Protein AF-E1RD64-F1 (afdb_monomer_lite)

Foldseek 3Di:
DPCPPPVLLVQLLLVQLVHKDFLVRSCVVSVHDSVVSVVSQVVCLQQLQKDFDPDDDPPTTIIHGHPQSNVVADKDKFQWPQFKFKWWWPDKDDDFDQDCPLQQWDDWDPPDDDIKTWGWQDDPRRQAFTKIWIDDPTMIIIAGDRVGMYIGNAPVVVSVRRQVSRLVSVVSSQVSRVVVVMHIDIPPSVDRGDRPTLIKTKDFDQCVVVVVPPADVQWDWDCPPPGIIIMGSDRVVVRVVVVVVVVVVVCVVVVVCVVVVVVVVVVVVVVVVVVVVVVVD

Structure (mmCIF, N/CA/C/O backbone):
data_AF-E1RD64-F1
#
_entry.id   AF-E1RD64-F1
#
loop_
_atom_site.group_PDB
_atom_site.id
_atom_site.type_symbol
_atom_site.label_atom_id
_atom_site.label_alt_id
_atom_site.label_comp_id
_atom_site.label_asym_id
_atom_site.label_entity_id
_atom_site.label_seq_id
_atom_site.pdbx_PDB_ins_code
_atom_site.Cartn_x
_atom_site.Cartn_y
_atom_site.Cartn_z
_atom_site.occupancy
_atom_site.B_iso_or_equiv
_atom_site.auth_seq_id
_atom_site.auth_comp_id
_atom_site.auth_asym_id
_atom_site.auth_atom_id
_atom_site.pdbx_PDB_model_num
ATOM 1 N N . MET A 1 1 ? -0.304 0.838 -17.882 1.00 30.30 1 MET A N 1
ATOM 2 C CA . MET A 1 1 ? 0.887 1.709 -17.923 1.00 30.30 1 MET A CA 1
ATOM 3 C C . MET A 1 1 ? 1.902 1.034 -17.039 1.00 30.30 1 MET A C 1
ATOM 5 O O . MET A 1 1 ? 1.795 1.144 -15.825 1.00 30.30 1 MET A O 1
ATOM 9 N N . ASP A 1 2 ? 2.799 0.276 -17.662 1.00 34.12 2 ASP A N 1
ATOM 10 C CA . ASP A 1 2 ? 4.042 -0.160 -17.042 1.00 34.12 2 ASP A CA 1
ATOM 11 C C . ASP A 1 2 ? 4.697 1.033 -16.348 1.00 34.12 2 ASP A C 1
ATOM 13 O O . ASP A 1 2 ? 4.658 2.155 -16.876 1.00 34.12 2 ASP A O 1
ATOM 17 N N . LEU A 1 3 ? 5.402 0.807 -15.241 1.00 44.06 3 LEU A N 1
ATOM 18 C CA . LEU A 1 3 ? 6.508 1.697 -14.910 1.00 44.06 3 LEU A CA 1
ATOM 19 C C . LEU A 1 3 ? 7.641 1.420 -15.903 1.00 44.06 3 LEU A C 1
ATOM 21 O O . LEU A 1 3 ? 8.739 1.010 -15.542 1.00 44.06 3 LEU A O 1
ATOM 25 N N . ASN A 1 4 ? 7.386 1.737 -17.176 1.00 54.03 4 ASN A N 1
ATOM 26 C CA . ASN A 1 4 ? 8.426 2.108 -18.110 1.00 54.03 4 ASN A CA 1
ATOM 27 C C . ASN A 1 4 ? 8.965 3.444 -17.600 1.00 54.03 4 ASN A C 1
ATOM 29 O O . ASN A 1 4 ? 8.623 4.529 -18.077 1.00 54.03 4 ASN A O 1
ATOM 33 N N . LEU A 1 5 ? 9.749 3.352 -16.519 1.00 60.38 5 LEU A N 1
ATOM 34 C CA . LEU A 1 5 ? 10.573 4.435 -16.041 1.00 60.38 5 LEU A CA 1
ATOM 35 C C . LEU A 1 5 ? 11.331 4.903 -17.275 1.00 60.38 5 LEU A C 1
ATOM 37 O O . LEU A 1 5 ? 12.085 4.144 -17.882 1.00 60.38 5 LEU A O 1
ATOM 41 N N . THR A 1 6 ? 11.094 6.148 -17.661 1.00 72.69 6 THR A N 1
ATOM 42 C CA . THR A 1 6 ? 11.886 6.807 -18.693 1.00 72.69 6 THR A CA 1
ATOM 43 C C . THR A 1 6 ? 13.364 6.628 -18.357 1.00 72.69 6 THR A C 1
ATOM 45 O O . THR A 1 6 ? 13.731 6.555 -17.179 1.00 72.69 6 THR A O 1
ATOM 48 N N . ASP A 1 7 ? 14.241 6.631 -19.353 1.00 70.31 7 ASP A N 1
ATOM 49 C CA . ASP A 1 7 ? 15.681 6.486 -19.100 1.00 70.31 7 ASP A CA 1
ATOM 50 C C . ASP A 1 7 ? 16.198 7.529 -18.104 1.00 70.31 7 ASP A C 1
ATOM 52 O O . ASP A 1 7 ? 17.076 7.260 -17.287 1.00 70.31 7 ASP A O 1
ATOM 56 N N . THR A 1 8 ? 15.579 8.712 -18.089 1.00 76.94 8 THR A N 1
ATOM 57 C CA . THR A 1 8 ? 15.849 9.749 -17.087 1.00 76.94 8 THR A CA 1
ATOM 58 C C . THR A 1 8 ? 15.479 9.291 -15.675 1.00 76.94 8 THR A C 1
ATOM 60 O O . THR A 1 8 ? 16.279 9.445 -14.755 1.00 76.94 8 THR A O 1
ATOM 63 N N . GLN A 1 9 ? 14.300 8.696 -15.481 1.00 79.50 9 GLN A N 1
ATOM 64 C CA . GLN A 1 9 ? 13.892 8.128 -14.195 1.00 79.50 9 GLN A CA 1
ATOM 65 C C . GLN A 1 9 ? 14.803 6.975 -13.757 1.00 79.50 9 GLN A C 1
ATOM 67 O O . GLN A 1 9 ? 15.248 6.983 -12.610 1.00 79.50 9 GLN A O 1
ATOM 72 N N . LYS A 1 10 ? 15.138 6.042 -14.662 1.00 75.56 10 LYS A N 1
ATOM 73 C CA . LYS A 1 10 ? 16.057 4.922 -14.384 1.00 75.56 10 LYS A CA 1
ATOM 74 C C . LYS A 1 10 ? 17.439 5.424 -13.962 1.00 75.56 10 LYS A C 1
ATOM 76 O O . LYS A 1 10 ? 17.975 4.992 -12.945 1.00 75.56 10 LYS A O 1
ATOM 81 N N . ARG A 1 11 ? 17.991 6.406 -14.683 1.00 78.81 11 ARG A N 1
ATOM 82 C CA . ARG A 1 11 ? 19.289 7.023 -14.359 1.00 78.81 11 ARG A CA 1
ATOM 83 C C . ARG A 1 11 ? 19.267 7.749 -13.014 1.00 78.81 11 ARG A C 1
ATOM 85 O O . ARG A 1 11 ? 20.214 7.616 -12.245 1.00 78.81 11 ARG A O 1
ATOM 92 N N . ILE A 1 12 ? 18.196 8.485 -12.703 1.00 84.94 12 ILE A N 1
ATOM 93 C CA . ILE A 1 12 ? 18.042 9.164 -11.405 1.00 84.94 12 ILE A CA 1
ATOM 94 C C . ILE A 1 12 ? 17.947 8.145 -10.261 1.00 84.94 12 ILE A C 1
ATOM 96 O O . ILE A 1 12 ? 18.637 8.303 -9.255 1.00 84.94 12 ILE A O 1
ATOM 100 N N . ALA A 1 13 ? 17.139 7.094 -10.423 1.00 81.56 13 ALA A N 1
ATOM 101 C CA . ALA A 1 13 ? 17.000 6.020 -9.442 1.00 81.56 13 ALA A CA 1
ATOM 102 C C . ALA A 1 13 ? 18.331 5.283 -9.207 1.00 81.56 13 ALA A C 1
ATOM 104 O O . ALA A 1 13 ? 18.747 5.125 -8.062 1.00 81.56 13 ALA A O 1
ATOM 105 N N . SER A 1 14 ? 19.047 4.926 -10.278 1.00 78.81 14 SER A N 1
ATOM 106 C CA . SER A 1 14 ? 20.352 4.251 -10.209 1.00 78.81 14 SER A CA 1
ATOM 107 C C . SER A 1 14 ? 21.422 5.094 -9.506 1.00 78.81 14 SER A C 1
ATOM 109 O O . SER A 1 14 ? 22.199 4.575 -8.706 1.00 78.81 14 SER A O 1
ATOM 111 N N . LEU A 1 15 ? 21.446 6.410 -9.745 1.00 83.88 15 LEU A N 1
ATOM 112 C CA . LEU A 1 15 ? 22.353 7.318 -9.037 1.00 83.88 15 LEU A CA 1
ATOM 113 C C . LEU A 1 15 ? 22.049 7.367 -7.535 1.00 83.88 15 LEU A C 1
ATOM 115 O O . LEU A 1 15 ? 22.959 7.248 -6.718 1.00 83.88 15 LEU A O 1
ATOM 119 N N . ALA A 1 16 ? 20.775 7.505 -7.171 1.00 80.88 16 ALA A N 1
ATOM 120 C CA . ALA A 1 16 ? 20.355 7.590 -5.774 1.00 80.88 16 ALA A CA 1
ATOM 121 C C . ALA A 1 16 ? 20.455 6.253 -5.014 1.00 80.88 16 ALA A C 1
ATOM 123 O O . ALA A 1 16 ? 20.521 6.246 -3.782 1.00 80.88 16 ALA A O 1
ATOM 124 N N . ALA A 1 17 ? 20.475 5.124 -5.727 1.00 78.62 17 ALA A N 1
ATOM 125 C CA . ALA A 1 17 ? 20.769 3.810 -5.159 1.00 78.62 17 ALA A CA 1
ATOM 126 C C . ALA A 1 17 ? 22.224 3.700 -4.667 1.00 78.62 17 ALA A C 1
ATOM 128 O O . ALA A 1 17 ? 22.510 2.945 -3.744 1.00 78.62 17 ALA A O 1
ATOM 129 N N . ARG A 1 18 ? 23.150 4.461 -5.262 1.00 81.50 18 ARG A N 1
ATOM 130 C CA . ARG A 1 18 ? 24.584 4.382 -4.946 1.00 81.50 18 ARG A CA 1
ATOM 131 C C . ARG A 1 18 ? 25.010 5.378 -3.878 1.00 81.50 18 ARG A C 1
ATOM 133 O O . ARG A 1 18 ? 25.868 5.064 -3.062 1.00 81.50 18 ARG A O 1
ATOM 140 N N . GLU A 1 19 ? 24.426 6.573 -3.875 1.00 85.81 19 GLU A N 1
ATOM 141 C CA . GLU A 1 19 ? 24.780 7.615 -2.913 1.00 85.81 19 GLU A CA 1
ATOM 142 C C . GLU A 1 19 ? 23.634 8.610 -2.680 1.00 85.81 19 GLU A C 1
ATOM 144 O O . GLU A 1 19 ? 22.723 8.763 -3.496 1.00 85.81 19 GLU A O 1
ATOM 149 N N . ASP A 1 20 ? 23.707 9.326 -1.562 1.00 90.31 20 ASP A N 1
ATOM 150 C CA . ASP A 1 20 ? 22.763 10.389 -1.235 1.00 90.31 20 ASP A CA 1
ATOM 151 C C . ASP A 1 20 ? 23.111 11.649 -2.041 1.00 90.31 20 ASP A C 1
ATOM 153 O O . ASP A 1 20 ? 24.240 12.140 -1.974 1.00 90.31 20 ASP A O 1
ATOM 157 N N . LEU A 1 21 ? 22.144 12.210 -2.773 1.00 90.50 21 LEU A N 1
ATOM 158 C CA . LEU A 1 21 ? 22.366 13.324 -3.703 1.00 90.50 21 LEU A CA 1
ATOM 159 C C . LEU A 1 21 ? 21.315 14.430 -3.564 1.00 90.50 21 LEU A C 1
ATOM 161 O O . LEU A 1 21 ? 20.142 14.187 -3.287 1.00 90.50 21 LEU A O 1
ATOM 165 N N . THR A 1 22 ? 21.718 15.670 -3.834 1.00 92.06 22 THR A N 1
ATOM 166 C CA . THR A 1 22 ? 20.798 16.806 -4.015 1.00 92.06 22 THR A CA 1
ATOM 167 C C . THR A 1 22 ? 20.233 16.849 -5.439 1.00 92.06 22 THR A C 1
ATOM 169 O O . THR A 1 22 ? 20.845 16.344 -6.383 1.00 92.06 22 THR A O 1
ATOM 172 N N . GLN A 1 23 ? 19.106 17.546 -5.645 1.00 90.75 23 GLN A N 1
ATOM 173 C CA . GLN A 1 23 ? 18.527 17.714 -6.992 1.00 90.75 23 GLN A CA 1
ATOM 174 C C . GLN A 1 23 ? 19.513 18.341 -7.990 1.00 90.75 23 GLN A C 1
ATOM 176 O O . GLN A 1 23 ? 19.513 17.986 -9.165 1.00 90.75 23 GLN A O 1
ATOM 181 N N . ALA A 1 24 ? 20.352 19.277 -7.532 1.00 88.81 24 ALA A N 1
ATOM 182 C CA . ALA A 1 24 ? 21.331 19.953 -8.380 1.00 88.81 24 ALA A CA 1
ATOM 183 C C . ALA A 1 24 ? 2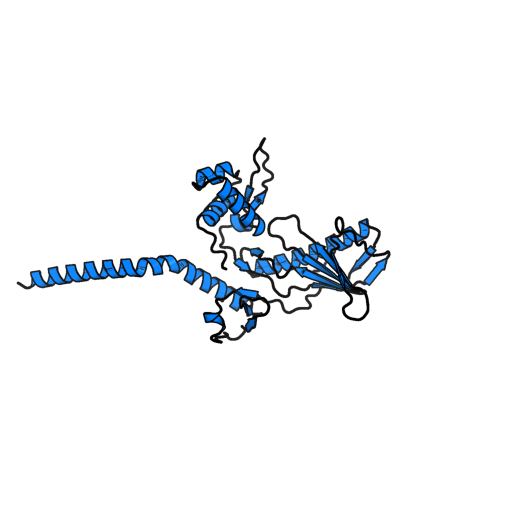2.447 19.001 -8.840 1.00 88.81 24 ALA A C 1
ATOM 185 O O . ALA A 1 24 ? 22.848 19.033 -10.003 1.00 88.81 24 ALA A O 1
ATOM 186 N N . GLN A 1 25 ? 22.919 18.124 -7.950 1.00 91.19 25 GLN A N 1
ATOM 187 C CA . GLN A 1 25 ? 23.912 17.104 -8.294 1.00 91.19 25 GLN A CA 1
ATOM 188 C C . GLN A 1 25 ? 23.331 16.063 -9.254 1.00 91.19 25 GLN A C 1
ATOM 190 O O . GLN A 1 25 ? 23.984 15.714 -10.236 1.00 91.19 25 GLN A O 1
ATOM 195 N N . ILE A 1 26 ? 22.090 15.627 -9.018 1.00 90.25 26 ILE A N 1
ATOM 196 C CA . ILE A 1 26 ? 21.372 14.715 -9.916 1.00 90.25 26 ILE A CA 1
ATOM 197 C C . ILE A 1 26 ? 21.218 15.349 -11.307 1.00 90.25 26 ILE A C 1
ATOM 199 O O . ILE A 1 26 ? 21.582 14.730 -12.301 1.00 90.25 26 ILE A O 1
ATOM 203 N N . ALA A 1 27 ? 20.759 16.603 -11.383 1.00 90.50 27 ALA A N 1
ATOM 204 C CA . ALA A 1 27 ? 20.599 17.341 -12.640 1.00 90.50 27 ALA A CA 1
ATOM 205 C C . ALA A 1 27 ? 21.902 17.393 -13.448 1.00 90.50 27 ALA A C 1
ATOM 207 O O . ALA A 1 27 ? 21.911 17.061 -14.635 1.00 90.50 27 ALA A O 1
ATOM 208 N N . ARG A 1 28 ? 23.016 17.725 -12.780 1.00 91.06 28 ARG A N 1
ATOM 209 C CA . ARG A 1 28 ? 24.345 17.798 -13.399 1.00 91.06 28 ARG A CA 1
ATOM 210 C C . ARG A 1 28 ? 24.805 16.449 -13.955 1.00 91.06 28 ARG A C 1
ATOM 212 O O . ARG A 1 28 ? 25.323 16.408 -15.061 1.00 91.06 28 ARG A O 1
ATOM 219 N N . ARG A 1 29 ? 24.623 15.358 -13.206 1.00 90.25 29 ARG A N 1
ATOM 220 C CA . ARG A 1 29 ? 25.105 14.023 -13.609 1.00 90.25 29 ARG A CA 1
ATOM 221 C C . ARG A 1 29 ? 24.222 13.352 -14.659 1.00 90.25 29 ARG A C 1
ATOM 223 O O . ARG A 1 29 ? 24.717 12.612 -15.501 1.00 90.25 29 ARG A O 1
ATOM 230 N N . VAL A 1 30 ? 22.915 13.600 -14.614 1.00 87.50 30 VAL A N 1
ATOM 231 C CA . VAL A 1 30 ? 21.971 13.046 -15.594 1.00 87.50 30 VAL A CA 1
ATOM 232 C C . VAL A 1 30 ? 21.958 13.877 -16.882 1.00 87.50 30 VAL A C 1
ATOM 234 O O . VAL A 1 30 ? 21.634 13.347 -17.942 1.00 87.50 30 VAL A O 1
ATOM 237 N N . GLY A 1 31 ? 22.364 15.148 -16.822 1.00 89.12 31 GLY A N 1
ATOM 238 C CA . GLY A 1 31 ? 22.343 16.055 -17.970 1.00 89.12 31 GLY A CA 1
ATOM 239 C C . GLY A 1 31 ? 20.938 16.578 -18.270 1.00 89.12 31 GLY A C 1
ATOM 240 O O . GLY A 1 31 ? 20.572 16.744 -19.426 1.00 89.12 31 GLY A O 1
ATOM 241 N N . CYS A 1 32 ? 20.122 16.804 -17.236 1.00 90.19 32 CYS A N 1
ATOM 242 C CA . CYS A 1 32 ? 18.762 17.329 -17.382 1.00 90.19 32 CYS A CA 1
ATOM 243 C C . CYS A 1 32 ? 18.517 18.523 -16.452 1.00 90.19 32 CYS A C 1
ATOM 245 O O . CYS A 1 32 ? 19.244 18.744 -15.484 1.00 90.19 32 CYS A O 1
ATOM 247 N N . ASN A 1 33 ? 17.489 19.326 -16.744 1.00 90.62 33 ASN A N 1
ATOM 248 C CA . ASN A 1 33 ? 17.193 20.517 -15.947 1.00 90.62 33 ASN A CA 1
ATOM 249 C C . ASN A 1 33 ? 16.603 20.174 -14.561 1.00 90.62 33 ASN A C 1
ATOM 251 O O . ASN A 1 33 ? 15.965 19.136 -14.356 1.00 90.62 33 ASN A O 1
ATOM 255 N N . LYS A 1 34 ? 16.778 21.089 -13.597 1.00 87.25 34 LYS A N 1
ATOM 256 C CA . LYS A 1 34 ? 16.338 20.903 -12.201 1.00 87.25 34 LYS A CA 1
ATOM 257 C C . LYS A 1 34 ? 14.825 20.678 -12.078 1.00 87.25 34 LYS A C 1
ATOM 259 O O . LYS A 1 34 ? 14.397 19.909 -11.223 1.00 87.25 34 LYS A O 1
ATOM 264 N N . SER A 1 35 ? 14.015 21.280 -12.949 1.00 88.50 35 SER A N 1
ATOM 265 C CA . SER A 1 35 ? 12.556 21.095 -12.971 1.00 88.50 35 SER A CA 1
ATOM 266 C C . SER A 1 35 ? 12.153 19.667 -13.355 1.00 88.50 35 SER A C 1
ATOM 268 O O . SER A 1 35 ? 11.227 19.095 -12.781 1.00 88.50 35 SER A O 1
ATOM 270 N N . THR A 1 36 ? 12.870 19.056 -14.300 1.00 86.75 36 THR A N 1
ATOM 271 C CA . THR A 1 36 ? 12.676 17.658 -14.713 1.00 86.75 36 THR A CA 1
ATOM 272 C C . THR A 1 36 ? 13.107 16.709 -13.609 1.00 86.75 36 THR A C 1
ATOM 274 O O . THR A 1 36 ? 12.359 15.789 -13.280 1.00 86.75 36 THR A O 1
ATOM 277 N N . VAL A 1 37 ? 14.243 16.985 -12.963 1.00 88.81 37 VAL A N 1
ATOM 278 C CA . VAL A 1 37 ? 14.684 16.238 -11.780 1.00 88.81 37 VAL A CA 1
ATOM 279 C C . VAL A 1 37 ? 13.670 16.345 -10.647 1.00 88.81 37 VAL A C 1
ATOM 281 O O . VAL A 1 37 ? 13.312 15.326 -10.077 1.00 88.81 37 VAL A O 1
ATOM 284 N N . SER A 1 38 ? 13.152 17.537 -10.347 1.00 89.50 38 SER A N 1
ATOM 285 C CA . SER A 1 38 ? 12.182 17.738 -9.264 1.00 89.50 38 SER A CA 1
ATOM 286 C C . SER A 1 38 ? 10.891 16.942 -9.491 1.00 89.50 38 SER A C 1
ATOM 288 O O . SER A 1 38 ? 10.477 16.177 -8.621 1.00 89.50 38 SER A O 1
ATOM 290 N N . ARG A 1 39 ? 10.305 17.024 -10.698 1.00 87.31 39 ARG A N 1
ATOM 291 C CA . ARG A 1 39 ? 9.125 16.217 -11.070 1.00 87.31 39 ARG A CA 1
ATOM 292 C C . ARG A 1 39 ? 9.413 14.718 -11.018 1.00 87.31 39 ARG A C 1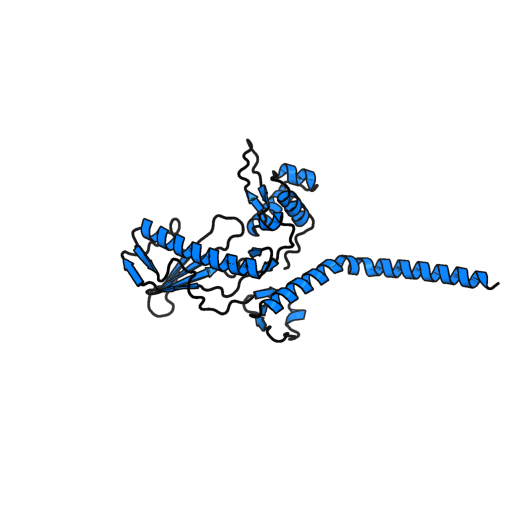
ATOM 294 O O . ARG A 1 39 ? 8.572 13.945 -10.569 1.00 87.31 39 ARG A O 1
ATOM 301 N N . THR A 1 40 ? 10.594 14.311 -11.477 1.00 86.50 40 THR A N 1
ATOM 302 C CA . THR A 1 40 ? 11.012 12.906 -11.465 1.00 86.50 40 THR A CA 1
ATOM 303 C C . THR A 1 40 ? 11.179 12.397 -10.040 1.00 86.50 40 THR A C 1
ATOM 305 O O . THR A 1 40 ? 10.634 11.354 -9.711 1.00 86.50 40 THR A O 1
ATOM 308 N N . ILE A 1 41 ? 11.847 13.157 -9.173 1.00 87.25 41 ILE A N 1
ATOM 309 C CA . ILE A 1 41 ? 12.012 12.826 -7.759 1.00 87.25 41 ILE A CA 1
ATOM 310 C C . ILE A 1 41 ? 10.653 12.723 -7.072 1.00 87.25 41 ILE A C 1
ATOM 312 O O . ILE A 1 41 ? 10.430 11.745 -6.377 1.00 87.25 41 ILE A O 1
ATOM 316 N N . ALA A 1 42 ? 9.724 13.656 -7.300 1.00 83.75 42 ALA A N 1
ATOM 317 C CA . ALA A 1 42 ? 8.382 13.572 -6.722 1.00 83.75 42 ALA A CA 1
ATOM 318 C C . ALA A 1 42 ? 7.659 12.272 -7.123 1.00 83.75 42 ALA A C 1
ATOM 320 O O . ALA A 1 42 ? 7.064 11.609 -6.276 1.00 83.75 42 ALA A O 1
ATOM 321 N N . LYS A 1 43 ? 7.767 11.862 -8.396 1.00 79.62 43 LYS A N 1
ATOM 322 C CA . LYS A 1 43 ? 7.233 10.574 -8.867 1.00 79.62 43 LYS A CA 1
ATOM 323 C C . LYS A 1 43 ? 7.942 9.382 -8.218 1.00 79.62 43 LYS A C 1
ATOM 325 O O . LYS A 1 43 ? 7.278 8.472 -7.749 1.00 79.62 43 LYS A O 1
ATOM 330 N N . LEU A 1 44 ? 9.273 9.390 -8.162 1.00 80.25 44 LEU A N 1
ATOM 331 C CA . LEU A 1 44 ? 10.050 8.303 -7.561 1.00 80.25 44 LEU A CA 1
ATOM 332 C C . LEU A 1 44 ? 9.812 8.192 -6.042 1.00 80.25 44 LEU A C 1
ATOM 334 O O . LEU A 1 44 ? 9.774 7.087 -5.522 1.00 80.25 44 LEU A O 1
ATOM 338 N N . ILE A 1 45 ? 9.591 9.304 -5.335 1.00 81.94 45 ILE A N 1
ATOM 339 C CA . ILE A 1 45 ? 9.165 9.313 -3.923 1.00 81.94 45 ILE A CA 1
ATOM 340 C C . ILE A 1 45 ? 7.779 8.688 -3.782 1.00 81.94 45 ILE A C 1
ATOM 342 O O . ILE A 1 45 ? 7.582 7.843 -2.914 1.00 81.94 45 ILE A O 1
ATOM 346 N N . LYS A 1 46 ? 6.835 9.060 -4.657 1.00 73.88 46 LYS A N 1
ATOM 347 C CA . LYS A 1 46 ? 5.489 8.471 -4.671 1.00 73.88 46 LYS A CA 1
ATOM 348 C C . LYS A 1 46 ? 5.538 6.948 -4.829 1.00 73.88 46 LYS A C 1
ATOM 350 O O . LYS A 1 46 ? 4.776 6.254 -4.178 1.00 73.88 46 LYS A O 1
ATOM 355 N N . PHE A 1 47 ? 6.450 6.443 -5.656 1.00 67.19 47 PHE A N 1
ATOM 356 C CA . PHE A 1 47 ? 6.643 5.005 -5.858 1.00 67.19 47 PHE A CA 1
ATOM 357 C C . PHE A 1 47 ? 7.476 4.319 -4.767 1.00 67.19 47 PHE A C 1
ATOM 359 O O . PHE A 1 47 ? 7.724 3.123 -4.871 1.00 67.19 47 PHE A O 1
ATOM 366 N N . GLY A 1 48 ? 7.949 5.042 -3.747 1.00 70.56 48 GLY A N 1
ATOM 367 C CA . GLY A 1 48 ? 8.797 4.459 -2.704 1.00 70.56 48 GLY A CA 1
ATOM 368 C C . GLY A 1 48 ? 10.234 4.202 -3.107 1.00 70.56 48 GLY A C 1
ATOM 369 O O . GLY A 1 48 ? 10.958 3.529 -2.389 1.00 70.56 48 GLY A O 1
ATOM 370 N N . LEU A 1 49 ? 10.656 4.721 -4.253 1.00 76.06 49 LEU A N 1
ATOM 371 C CA . LEU A 1 49 ? 11.992 4.528 -4.800 1.00 76.06 49 LEU A CA 1
ATOM 372 C C . LEU A 1 49 ? 12.982 5.508 -4.171 1.00 76.06 49 LEU A C 1
ATOM 374 O O . LEU A 1 49 ? 14.125 5.177 -3.874 1.00 76.06 49 LEU A O 1
ATOM 378 N N . LEU A 1 50 ? 12.549 6.737 -3.916 1.00 83.19 50 LEU A N 1
ATOM 379 C CA . LEU A 1 50 ? 13.376 7.736 -3.252 1.00 83.19 50 LEU A CA 1
ATOM 380 C C . LEU A 1 50 ? 12.758 8.154 -1.931 1.00 83.19 50 LEU A C 1
ATOM 382 O O . LEU A 1 50 ? 11.545 8.194 -1.768 1.00 83.19 50 LEU A O 1
ATOM 386 N N . GLN A 1 51 ? 13.617 8.557 -1.010 1.00 85.38 51 GLN A N 1
ATOM 387 C CA . GLN A 1 51 ? 13.223 9.140 0.262 1.00 85.38 51 GLN A CA 1
ATOM 388 C C . GLN A 1 51 ? 14.154 10.307 0.604 1.00 85.38 51 GLN A C 1
ATOM 390 O O . GLN A 1 51 ? 15.305 10.339 0.150 1.00 85.38 51 GLN A O 1
ATOM 395 N N . PRO A 1 52 ? 13.683 11.298 1.379 1.00 86.12 52 PRO A N 1
ATOM 396 C CA . PRO A 1 52 ? 14.556 12.322 1.932 1.00 86.12 52 PRO A CA 1
ATOM 397 C C . PRO A 1 52 ? 15.712 11.674 2.703 1.00 86.12 52 PRO A C 1
ATOM 399 O O . PRO A 1 52 ? 15.520 10.745 3.488 1.00 86.12 52 PRO A O 1
ATOM 402 N N . SER A 1 53 ? 16.928 12.146 2.459 1.00 83.81 53 SER A N 1
ATOM 403 C CA . SER A 1 53 ? 18.088 11.729 3.239 1.00 83.81 53 SER A CA 1
ATOM 404 C C . SER A 1 53 ? 18.144 12.524 4.550 1.00 83.81 53 SER A C 1
ATOM 406 O O . SER A 1 53 ? 17.836 13.719 4.537 1.00 83.81 53 SER A O 1
ATOM 408 N N . PRO A 1 54 ? 18.575 11.907 5.668 1.00 79.88 54 PRO A N 1
ATOM 409 C CA . PRO A 1 54 ? 18.867 12.628 6.906 1.00 79.88 54 PRO A CA 1
ATOM 410 C C . PRO A 1 54 ? 20.096 13.542 6.780 1.00 79.88 54 PRO A C 1
ATOM 412 O O . PRO A 1 54 ? 20.354 14.348 7.670 1.00 79.88 54 PRO A O 1
ATOM 415 N N . LYS A 1 55 ? 20.866 13.441 5.686 1.00 82.31 55 LYS A N 1
ATOM 416 C CA . LYS A 1 55 ? 21.986 14.335 5.407 1.00 82.31 55 LYS A CA 1
ATOM 417 C C . LYS A 1 55 ? 21.466 15.759 5.227 1.00 82.31 55 LYS A C 1
ATOM 419 O O . LYS A 1 55 ? 20.729 16.061 4.288 1.00 82.31 55 LYS A O 1
ATOM 424 N N . THR A 1 56 ? 21.871 16.643 6.128 1.00 66.81 56 THR A N 1
ATOM 425 C CA . THR A 1 56 ? 21.513 18.057 6.086 1.00 66.81 56 THR A CA 1
ATOM 426 C C . THR A 1 56 ? 22.592 18.858 5.360 1.00 66.81 56 THR A C 1
ATOM 428 O O . THR A 1 56 ? 23.787 18.573 5.428 1.00 66.81 56 THR A O 1
ATOM 431 N N . GLY A 1 57 ? 22.161 19.862 4.603 1.00 65.62 57 GLY A N 1
ATOM 432 C CA . GLY A 1 57 ? 23.022 20.881 4.016 1.00 65.62 57 GLY A CA 1
ATOM 433 C C . GLY A 1 57 ? 22.284 22.212 4.039 1.00 65.62 57 GLY A C 1
ATOM 434 O O . GLY A 1 57 ? 21.060 22.220 3.936 1.00 65.62 57 GLY A O 1
ATOM 435 N N . TYR A 1 58 ? 23.024 23.316 4.165 1.00 60.44 58 TYR A N 1
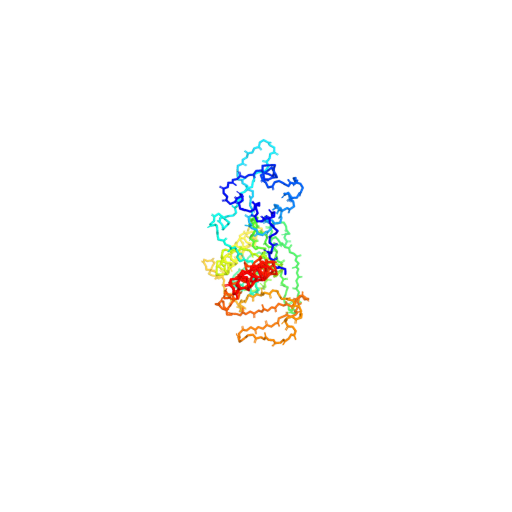ATOM 436 C CA . TYR A 1 58 ? 22.508 24.654 4.491 1.00 60.44 58 TYR A CA 1
ATOM 437 C C . TYR A 1 58 ? 21.254 25.105 3.712 1.00 60.44 58 TYR A C 1
ATOM 439 O O . TYR A 1 58 ? 20.443 25.837 4.266 1.00 60.44 58 TYR A O 1
ATOM 447 N N . THR A 1 59 ? 21.060 24.678 2.457 1.00 67.38 59 THR A N 1
ATOM 448 C CA . THR A 1 59 ? 19.896 25.082 1.633 1.00 67.38 59 THR A CA 1
ATOM 449 C C . THR A 1 59 ? 19.347 23.992 0.706 1.00 67.38 59 THR A C 1
ATOM 451 O O . THR A 1 59 ? 18.406 24.232 -0.052 1.00 67.38 59 THR A O 1
ATOM 454 N N . CYS A 1 60 ? 19.927 22.789 0.711 1.00 78.00 60 CYS A N 1
ATOM 455 C CA . CYS A 1 60 ? 19.621 21.761 -0.284 1.00 78.00 60 CYS A CA 1
ATOM 456 C C . CYS A 1 60 ? 19.095 20.486 0.371 1.00 78.00 60 CYS A C 1
ATOM 458 O O . CYS A 1 60 ? 19.780 19.870 1.183 1.00 78.00 60 CYS A O 1
ATOM 460 N N . ARG A 1 61 ? 17.899 20.053 -0.047 1.00 84.94 61 ARG A N 1
ATOM 461 C CA . ARG A 1 61 ? 17.333 18.758 0.343 1.00 84.94 61 ARG A CA 1
ATOM 462 C C . ARG A 1 61 ? 18.088 17.631 -0.363 1.00 84.94 61 ARG A C 1
ATOM 464 O O . ARG A 1 61 ? 18.205 17.640 -1.594 1.00 84.94 61 ARG A O 1
ATOM 471 N N . TRP A 1 62 ? 18.590 16.688 0.425 1.00 90.56 62 TRP A N 1
ATOM 472 C CA . TRP A 1 62 ? 19.240 15.472 -0.051 1.00 90.56 62 TRP A CA 1
ATOM 473 C C . TRP A 1 62 ? 18.216 14.345 -0.178 1.00 90.56 62 TRP A C 1
ATOM 475 O O . TRP A 1 62 ? 17.239 14.288 0.571 1.00 90.56 62 TRP A O 1
ATOM 485 N N . TYR A 1 63 ? 18.446 13.447 -1.128 1.00 88.69 63 TYR A N 1
ATOM 486 C CA . TYR A 1 63 ? 17.605 12.288 -1.401 1.00 88.69 63 TYR A CA 1
ATOM 487 C C . TYR A 1 63 ? 18.470 11.038 -1.431 1.00 88.69 63 TYR A C 1
ATOM 489 O O . TYR A 1 63 ? 19.599 11.077 -1.918 1.00 88.69 63 TYR A O 1
ATOM 497 N N . LYS A 1 64 ? 17.919 9.939 -0.930 1.00 87.06 64 LYS A N 1
ATOM 498 C CA . LYS A 1 64 ? 18.539 8.618 -0.933 1.00 87.06 64 LYS A CA 1
ATOM 499 C C . LYS A 1 64 ? 17.600 7.605 -1.582 1.00 87.06 64 LYS A C 1
ATOM 501 O O . LYS A 1 64 ? 16.380 7.739 -1.469 1.00 87.06 64 LYS A O 1
ATOM 506 N N . GLY A 1 65 ? 18.161 6.603 -2.252 1.00 81.19 65 GLY A N 1
ATOM 507 C CA . GLY A 1 65 ? 17.406 5.445 -2.726 1.00 81.19 65 GLY A CA 1
ATOM 508 C C . GLY A 1 65 ? 16.798 4.658 -1.566 1.00 81.19 65 GLY A C 1
ATOM 509 O O . GLY A 1 65 ? 17.379 4.599 -0.476 1.00 81.19 65 GLY A O 1
ATOM 510 N N . SER A 1 66 ? 15.629 4.067 -1.795 1.00 75.56 66 SER A N 1
ATOM 511 C CA . SER A 1 66 ? 15.042 3.071 -0.902 1.00 75.56 66 SER A CA 1
ATOM 512 C C . SER A 1 66 ? 15.969 1.866 -0.740 1.00 75.56 66 SER A C 1
ATOM 514 O O . SER A 1 66 ? 16.790 1.618 -1.629 1.00 75.56 66 SER A O 1
ATOM 516 N N . PRO A 1 67 ? 15.879 1.124 0.380 1.00 68.50 67 PRO A N 1
ATOM 517 C CA . PRO A 1 67 ? 16.668 -0.091 0.569 1.00 68.50 67 PRO A CA 1
ATOM 518 C C . PRO A 1 67 ? 16.552 -1.027 -0.637 1.00 68.50 67 PRO A C 1
ATOM 520 O O . PRO A 1 67 ? 17.567 -1.492 -1.146 1.00 68.50 67 PRO A O 1
ATOM 523 N N . ASP A 1 68 ? 15.337 -1.164 -1.167 1.00 64.50 68 ASP A N 1
ATOM 524 C CA . ASP A 1 68 ? 15.013 -1.986 -2.331 1.00 64.50 68 ASP A CA 1
ATOM 525 C C . ASP A 1 68 ? 15.799 -1.576 -3.581 1.00 64.50 68 ASP A C 1
ATOM 527 O O . ASP A 1 68 ? 16.406 -2.426 -4.230 1.00 64.50 68 ASP A O 1
ATOM 531 N N . LEU A 1 69 ? 15.906 -0.274 -3.875 1.00 65.12 69 LEU A N 1
ATOM 532 C CA . LEU A 1 69 ? 16.717 0.212 -4.997 1.00 65.12 69 LEU A CA 1
ATOM 533 C C . LEU A 1 69 ? 18.220 -0.008 -4.807 1.00 65.12 69 LEU A C 1
ATOM 535 O O . LEU A 1 69 ? 18.940 -0.210 -5.785 1.00 65.12 69 LEU A O 1
ATOM 539 N N . ARG A 1 70 ? 18.712 0.036 -3.564 1.00 60.94 70 ARG A N 1
ATOM 540 C CA . ARG A 1 70 ? 20.138 -0.181 -3.263 1.00 60.94 70 ARG A CA 1
ATOM 541 C C . ARG A 1 70 ? 20.573 -1.625 -3.498 1.00 60.94 70 ARG A C 1
ATOM 543 O O . ARG A 1 70 ? 21.758 -1.862 -3.706 1.00 60.94 70 ARG A O 1
ATOM 550 N N . THR A 1 71 ? 19.632 -2.572 -3.505 1.00 58.72 71 THR A N 1
ATOM 551 C CA . THR A 1 71 ? 19.924 -3.983 -3.806 1.00 58.72 71 THR A CA 1
ATOM 552 C C . THR A 1 71 ? 20.241 -4.239 -5.281 1.00 58.72 71 THR A C 1
ATOM 554 O O . THR A 1 71 ? 20.736 -5.314 -5.611 1.00 58.72 71 THR A O 1
ATOM 557 N N . GLY A 1 72 ? 19.975 -3.272 -6.171 1.00 56.12 72 GLY A N 1
ATOM 558 C CA . GLY A 1 72 ? 20.223 -3.402 -7.609 1.00 56.12 72 GLY A CA 1
ATOM 559 C C . GLY A 1 72 ? 19.279 -4.368 -8.333 1.00 56.12 72 GLY A C 1
ATOM 560 O O . GLY A 1 72 ? 19.542 -4.697 -9.486 1.00 56.12 72 GLY A O 1
ATOM 561 N N . ARG A 1 73 ? 18.207 -4.828 -7.675 1.00 57.38 73 ARG A N 1
ATOM 562 C CA . ARG A 1 73 ? 17.177 -5.683 -8.279 1.00 57.38 73 ARG A CA 1
ATOM 563 C C . ARG A 1 73 ? 16.126 -4.844 -9.003 1.00 57.38 73 ARG A C 1
ATOM 565 O O . ARG A 1 73 ? 15.749 -3.773 -8.526 1.00 57.38 73 ARG A O 1
ATOM 572 N N . ASP A 1 74 ? 15.627 -5.361 -10.122 1.00 63.34 74 ASP A N 1
ATOM 573 C CA . ASP A 1 74 ? 14.475 -4.785 -10.812 1.00 63.34 74 ASP A CA 1
ATOM 574 C C . ASP A 1 74 ? 13.222 -4.927 -9.945 1.00 63.34 74 ASP A C 1
ATOM 576 O O . ASP A 1 74 ? 12.887 -6.017 -9.477 1.00 63.34 74 ASP A O 1
ATOM 580 N N . LEU A 1 75 ? 12.524 -3.816 -9.731 1.00 67.25 75 LEU A N 1
ATOM 581 C CA . LEU A 1 75 ? 11.371 -3.761 -8.839 1.00 67.25 75 LEU A CA 1
ATOM 582 C C . LEU A 1 75 ? 10.097 -4.165 -9.573 1.00 67.25 75 LEU A C 1
ATOM 584 O O . LEU A 1 75 ? 9.834 -3.687 -10.675 1.00 67.25 75 LEU A O 1
ATOM 588 N N . VAL A 1 76 ? 9.290 -5.001 -8.924 1.00 68.44 76 VAL A N 1
ATOM 589 C CA . VAL A 1 76 ? 7.902 -5.231 -9.316 1.00 68.44 76 VAL A CA 1
ATOM 590 C C . VAL A 1 76 ? 7.084 -4.024 -8.895 1.00 68.44 76 VAL A C 1
ATOM 592 O O . VAL A 1 76 ? 7.247 -3.510 -7.788 1.00 68.44 76 VAL A O 1
ATOM 595 N N . VAL A 1 77 ? 6.178 -3.598 -9.766 1.00 70.38 77 VAL A N 1
ATOM 596 C CA . VAL A 1 77 ? 5.160 -2.600 -9.451 1.00 70.38 77 VAL A CA 1
ATOM 597 C C . VAL A 1 77 ? 3.820 -3.277 -9.612 1.00 70.38 77 VAL A C 1
ATOM 599 O O . VAL A 1 77 ? 3.512 -3.791 -10.682 1.00 70.38 77 VAL A O 1
ATOM 602 N N . SER A 1 78 ? 3.021 -3.261 -8.557 1.00 73.56 78 SER A N 1
ATOM 603 C CA . SER A 1 78 ? 1.703 -3.869 -8.593 1.00 73.56 78 SER A CA 1
ATOM 604 C C . SER A 1 78 ? 0.719 -3.097 -7.728 1.00 73.56 78 SER A C 1
ATOM 606 O O . SER A 1 78 ? 1.089 -2.296 -6.861 1.00 73.56 78 SER A O 1
ATOM 608 N N . ARG A 1 79 ? -0.559 -3.317 -8.020 1.00 76.88 79 ARG A N 1
ATOM 609 C CA . ARG A 1 79 ? -1.678 -2.850 -7.219 1.00 76.88 79 ARG A CA 1
ATOM 610 C C . ARG A 1 79 ? -2.153 -4.027 -6.382 1.00 76.88 79 ARG A C 1
ATOM 612 O O . ARG A 1 79 ? -2.731 -4.958 -6.939 1.00 76.88 79 ARG A O 1
ATOM 619 N N . PRO A 1 80 ? -1.898 -4.025 -5.069 1.00 73.44 80 PRO A N 1
ATOM 620 C CA . PRO A 1 80 ? -2.436 -5.062 -4.207 1.00 73.44 80 PRO A CA 1
ATOM 621 C C . PRO A 1 80 ? -3.965 -4.952 -4.189 1.00 73.44 80 PRO A C 1
ATOM 623 O O . PRO A 1 80 ? -4.517 -3.975 -3.678 1.00 73.44 80 PRO A O 1
ATOM 626 N N . HIS A 1 81 ? -4.651 -5.943 -4.758 1.00 71.56 81 HIS A N 1
ATOM 627 C CA . HIS A 1 81 ? -6.109 -6.022 -4.748 1.00 71.56 81 HIS A CA 1
ATOM 628 C C . HIS A 1 81 ? -6.580 -6.954 -3.630 1.00 71.56 81 HIS A C 1
ATOM 630 O O . HIS A 1 81 ? -5.960 -7.977 -3.338 1.00 71.56 81 HIS A O 1
ATOM 636 N N . ASN A 1 82 ? -7.698 -6.589 -2.998 1.00 75.88 82 ASN A N 1
ATOM 637 C CA . ASN A 1 82 ? -8.381 -7.416 -2.001 1.00 75.88 82 ASN A CA 1
ATOM 638 C C . ASN A 1 82 ? -7.496 -7.901 -0.839 1.00 75.88 82 ASN A C 1
ATOM 640 O O . ASN A 1 82 ? -7.584 -9.050 -0.420 1.00 75.88 82 ASN A O 1
ATOM 644 N N . TYR A 1 83 ? -6.678 -7.012 -0.276 1.00 83.50 83 TYR A N 1
ATOM 645 C CA . TYR A 1 83 ? -6.013 -7.247 1.007 1.00 83.50 83 TYR A CA 1
ATOM 646 C C . TYR A 1 83 ? -6.870 -6.681 2.131 1.00 83.50 83 TYR A C 1
ATOM 648 O O . TYR A 1 83 ? -6.711 -5.525 2.499 1.00 83.50 83 TYR A O 1
ATOM 656 N N . GLN A 1 84 ? -7.807 -7.467 2.657 1.00 90.88 84 GLN A N 1
ATOM 657 C CA . GLN A 1 84 ? -8.627 -7.039 3.794 1.00 90.88 84 GLN A CA 1
ATOM 658 C C . GLN A 1 84 ? -8.294 -7.850 5.040 1.00 90.88 84 GLN A C 1
ATOM 660 O O . GLN A 1 84 ? -8.557 -9.055 5.092 1.00 90.88 84 GLN A O 1
ATOM 665 N N . LEU A 1 85 ? -7.754 -7.165 6.046 1.00 92.88 85 LEU A N 1
ATOM 666 C CA . LEU A 1 85 ? -7.533 -7.706 7.380 1.00 92.88 85 LEU A CA 1
ATOM 667 C C . LEU A 1 85 ? -8.704 -7.347 8.286 1.00 92.88 85 LEU A C 1
ATOM 669 O O . LEU A 1 85 ? -9.097 -6.184 8.382 1.00 92.88 85 LEU A O 1
ATOM 673 N N . LYS A 1 86 ? -9.242 -8.349 8.971 1.00 94.25 86 LYS A N 1
ATOM 674 C CA . LYS A 1 86 ? -10.308 -8.218 9.954 1.00 94.25 86 LYS A CA 1
ATOM 675 C C . LYS A 1 86 ? -9.757 -8.407 11.359 1.00 94.25 86 LYS A C 1
ATOM 677 O O . LYS A 1 86 ? -9.031 -9.358 11.640 1.00 94.25 86 LYS A O 1
ATOM 682 N N . TYR A 1 87 ? -10.196 -7.534 12.252 1.00 95.88 87 TYR A N 1
ATOM 683 C CA . TYR A 1 87 ? -9.944 -7.600 13.683 1.00 95.88 87 TYR A CA 1
ATOM 684 C C . TYR A 1 87 ? -11.284 -7.612 14.409 1.00 95.88 87 TYR A C 1
ATOM 686 O O . TYR A 1 87 ? -12.195 -6.852 14.068 1.00 95.88 87 TYR A O 1
ATOM 694 N N . GLN A 1 88 ? -11.417 -8.482 15.402 1.00 95.62 88 GLN A N 1
ATOM 695 C CA . GLN A 1 88 ? -12.586 -8.513 16.271 1.00 95.62 88 GLN A CA 1
ATOM 696 C C . GLN A 1 88 ? -12.385 -7.499 17.392 1.00 95.62 88 GLN A C 1
ATOM 698 O O . GLN A 1 88 ? -11.375 -7.551 18.090 1.00 95.62 88 GLN A O 1
ATOM 703 N N . ILE A 1 89 ? -13.359 -6.614 17.590 1.00 94.94 89 ILE A N 1
ATOM 704 C CA . ILE A 1 89 ? -13.411 -5.750 18.768 1.00 94.94 89 ILE A CA 1
ATOM 705 C C . ILE A 1 89 ? -13.976 -6.593 19.912 1.00 94.94 89 ILE A C 1
ATOM 707 O O . ILE A 1 89 ? -15.070 -7.154 19.796 1.00 94.94 89 ILE A O 1
ATOM 711 N N . LEU A 1 90 ? -13.207 -6.716 20.989 1.00 95.00 90 LEU A N 1
ATOM 712 C CA . LEU A 1 90 ? -13.615 -7.394 22.220 1.00 95.00 90 LEU A CA 1
ATOM 713 C C . LEU A 1 90 ? -14.351 -6.426 23.142 1.00 95.00 90 LEU A C 1
ATOM 715 O O . LEU A 1 90 ? -15.368 -6.775 23.736 1.00 95.00 90 LEU A O 1
ATOM 719 N N . HIS A 1 91 ? -13.843 -5.198 23.229 1.00 94.38 91 HIS A N 1
ATOM 720 C CA . HIS A 1 91 ? -14.387 -4.169 24.095 1.00 94.38 91 HIS A CA 1
ATOM 721 C C . HIS A 1 91 ? -14.104 -2.771 23.538 1.00 94.38 91 HIS A C 1
ATOM 723 O O . HIS A 1 91 ? -13.109 -2.541 22.845 1.00 94.38 91 HIS A O 1
ATOM 729 N N . THR A 1 92 ? -14.992 -1.825 23.834 1.00 95.19 92 THR A N 1
ATOM 730 C CA . THR A 1 92 ? -14.804 -0.401 23.546 1.00 95.19 92 THR A CA 1
ATOM 731 C C . THR A 1 92 ? -15.331 0.402 24.722 1.00 95.19 92 THR A C 1
ATOM 733 O O . THR A 1 92 ? -16.463 0.187 25.153 1.00 95.19 92 THR A O 1
ATOM 736 N N . ASP A 1 93 ? -14.498 1.301 25.229 1.00 95.62 93 ASP A N 1
ATOM 737 C CA . ASP A 1 93 ? -14.810 2.219 26.319 1.00 95.62 93 ASP A CA 1
ATOM 738 C C . ASP A 1 93 ? -14.549 3.655 25.844 1.00 95.62 93 ASP A C 1
ATOM 740 O O . ASP A 1 93 ? -13.453 3.967 25.372 1.00 95.62 93 ASP A O 1
ATOM 744 N N . GLY A 1 94 ? -15.569 4.510 25.922 1.00 93.25 94 GLY A N 1
ATOM 745 C CA . GLY A 1 94 ? -15.581 5.854 25.338 1.00 93.25 94 GLY A CA 1
ATOM 746 C C . GLY A 1 94 ? -16.046 5.914 23.875 1.00 93.25 94 GLY A C 1
ATOM 747 O O . GLY A 1 94 ? -16.108 4.907 23.166 1.00 93.25 94 GLY A O 1
ATOM 748 N N . ASP A 1 95 ? -16.374 7.124 23.418 1.00 94.88 95 ASP A N 1
ATOM 749 C CA . ASP A 1 95 ? -16.817 7.385 22.045 1.00 94.88 95 ASP A CA 1
ATOM 750 C C . ASP A 1 95 ? -15.632 7.461 21.078 1.00 94.88 95 ASP A C 1
ATOM 752 O O . ASP A 1 95 ? -14.615 8.085 21.380 1.00 94.88 95 ASP A O 1
ATOM 756 N N . LEU A 1 96 ? -15.781 6.884 19.881 1.00 94.69 96 LEU A N 1
ATOM 757 C CA . LEU A 1 96 ? -14.776 7.001 18.822 1.00 94.69 96 LEU A CA 1
ATOM 758 C C . LEU A 1 96 ? -14.499 8.472 18.502 1.00 94.69 96 LEU A C 1
ATOM 760 O O . LEU A 1 96 ? -15.407 9.228 18.148 1.00 94.69 96 LEU A O 1
ATOM 764 N N . SER A 1 97 ? -13.225 8.853 18.522 1.00 95.75 97 SER A N 1
ATOM 765 C CA . SER A 1 97 ? -12.808 10.146 18.001 1.00 95.75 97 SER A CA 1
ATOM 766 C C . SER A 1 97 ? -13.005 10.181 16.493 1.00 95.75 97 SER A C 1
ATOM 768 O O . SER A 1 97 ? -12.607 9.261 15.770 1.00 95.75 97 SER A O 1
ATOM 770 N N . LEU A 1 98 ? -13.619 11.266 16.026 1.00 96.00 98 LEU A N 1
ATOM 771 C CA . LEU A 1 98 ? -13.859 11.558 14.615 1.00 96.00 98 LEU A CA 1
ATOM 772 C C . LEU A 1 98 ? -13.009 12.748 14.142 1.00 96.00 98 LEU A C 1
ATOM 774 O O . LEU A 1 98 ? -13.398 13.456 13.218 1.00 96.00 98 LEU A O 1
ATOM 778 N N . ASP A 1 99 ? -11.864 12.996 14.785 1.00 92.75 99 ASP A N 1
ATOM 779 C CA . ASP A 1 99 ? -10.935 14.050 14.375 1.00 92.75 99 ASP A CA 1
ATOM 780 C C . ASP A 1 99 ? -10.195 13.666 13.072 1.00 92.75 99 ASP A C 1
ATOM 782 O O . ASP A 1 99 ? -9.439 12.686 13.047 1.00 92.75 99 ASP A O 1
ATOM 786 N N . PRO A 1 100 ? -10.358 14.427 11.973 1.00 90.31 100 PRO A N 1
ATOM 787 C CA . PRO A 1 100 ? -9.638 14.169 10.730 1.00 90.31 100 PRO A CA 1
ATOM 788 C C . PRO A 1 100 ? -8.117 14.260 10.875 1.00 90.31 100 PRO A C 1
ATOM 790 O O . PRO A 1 100 ? -7.404 13.614 10.112 1.00 90.31 100 PRO A O 1
ATOM 793 N N . VAL A 1 101 ? -7.613 15.053 11.828 1.00 87.62 101 VAL A N 1
ATOM 794 C CA . VAL A 1 101 ? -6.174 15.317 11.969 1.00 87.62 101 VAL A CA 1
ATOM 795 C C . VAL A 1 101 ? -5.486 14.226 12.781 1.00 87.62 101 VAL A C 1
ATOM 797 O O . VAL A 1 101 ? -4.499 13.658 12.324 1.00 87.62 101 VAL A O 1
ATOM 800 N N . SER A 1 102 ? -6.002 13.915 13.972 1.00 88.19 102 SER A N 1
ATOM 801 C CA . SER A 1 102 ? -5.330 13.001 14.907 1.00 88.19 102 SER A CA 1
ATOM 802 C C . SER A 1 102 ? -5.583 11.524 14.614 1.00 88.19 102 SER A C 1
ATOM 804 O O . SER A 1 102 ? -4.740 10.687 14.934 1.00 88.19 102 SER A O 1
ATOM 806 N N . VAL A 1 103 ? -6.747 11.186 14.048 1.00 91.19 103 VAL A N 1
ATOM 807 C CA . VAL A 1 103 ? -7.160 9.787 13.819 1.00 91.19 103 VAL A CA 1
ATOM 808 C C . VAL A 1 103 ? -7.551 9.492 12.370 1.00 91.19 103 VAL A C 1
ATOM 810 O O . VAL A 1 103 ? -7.971 8.377 12.061 1.00 91.19 103 VAL A O 1
ATOM 813 N N . GLY A 1 104 ? -7.407 10.471 11.471 1.00 91.31 104 GLY A N 1
ATOM 814 C CA . GLY A 1 104 ? -7.642 10.293 10.038 1.00 91.31 104 GLY A CA 1
ATOM 815 C C . GLY A 1 104 ? -9.112 10.092 9.672 1.00 91.31 104 GLY A C 1
ATOM 816 O O . GLY A 1 104 ? -9.409 9.412 8.691 1.00 91.31 104 GLY A O 1
ATOM 817 N N . TYR A 1 105 ? -10.054 10.616 10.461 1.00 94.56 105 TYR A N 1
ATOM 818 C CA . TYR A 1 105 ? -11.479 10.466 10.163 1.00 94.56 105 TYR A CA 1
ATOM 819 C C . TYR A 1 105 ? -11.847 11.025 8.783 1.00 94.56 105 TYR A C 1
ATOM 821 O O . TYR A 1 105 ? -11.502 12.156 8.441 1.00 94.56 105 TYR A O 1
ATOM 829 N N . TYR A 1 106 ? -12.586 10.233 8.001 1.00 92.50 106 TYR A N 1
ATOM 830 C CA . TYR A 1 106 ? -12.999 10.605 6.651 1.00 92.50 106 TYR A CA 1
ATOM 831 C C . TYR A 1 106 ? -14.509 10.795 6.529 1.00 92.50 106 TYR A C 1
ATOM 833 O O . TYR A 1 106 ? -14.967 11.875 6.158 1.00 92.50 106 TYR A O 1
ATOM 841 N N . LYS A 1 107 ? -15.301 9.749 6.797 1.00 93.31 107 LYS A N 1
ATOM 842 C CA . LYS A 1 107 ? -16.764 9.834 6.684 1.00 93.31 107 LYS A CA 1
ATOM 843 C C . LYS A 1 107 ? -17.491 8.727 7.443 1.00 93.31 107 LYS A C 1
ATOM 845 O O . LYS A 1 107 ? -16.930 7.644 7.623 1.00 93.31 107 LYS A O 1
ATOM 850 N N . PRO A 1 108 ? -18.772 8.933 7.784 1.00 94.12 108 PRO A N 1
ATOM 851 C CA . PRO A 1 108 ? -19.655 7.856 8.181 1.00 94.12 108 PRO A CA 1
ATOM 852 C C . PRO A 1 108 ? -20.330 7.237 6.946 1.00 94.12 108 PRO A C 1
ATOM 854 O O . PRO A 1 108 ? -20.512 7.884 5.911 1.00 94.12 108 PRO A O 1
ATOM 857 N N . TRP A 1 109 ? -20.770 5.989 7.059 1.00 88.25 109 TRP A N 1
ATOM 858 C CA . TRP A 1 109 ? -21.691 5.369 6.101 1.00 88.25 109 TRP A CA 1
ATOM 859 C C . TRP A 1 109 ? -22.628 4.383 6.819 1.00 88.25 109 TRP A C 1
ATOM 861 O O . TRP A 1 109 ? -22.266 3.778 7.828 1.00 88.25 109 TRP A O 1
ATOM 871 N N . LYS A 1 110 ? -23.865 4.240 6.333 1.00 86.94 110 LYS A N 1
ATOM 872 C CA . LYS A 1 110 ? -24.871 3.334 6.918 1.00 86.94 110 LYS A CA 1
ATOM 873 C C . LYS A 1 110 ? -25.352 2.319 5.879 1.00 86.94 110 LYS A C 1
ATOM 875 O O . LYS A 1 110 ? -26.419 2.505 5.290 1.00 86.94 110 LYS A O 1
ATOM 880 N N . PRO A 1 111 ? -24.589 1.248 5.609 1.00 70.12 111 PRO A N 1
ATOM 881 C CA . PRO A 1 111 ? -25.022 0.190 4.708 1.00 70.12 111 PRO A CA 1
ATOM 882 C C . PRO A 1 111 ? -25.999 -0.743 5.445 1.00 70.12 111 PRO A C 1
ATOM 884 O O . PRO A 1 111 ? -25.636 -1.855 5.797 1.00 70.12 111 PRO A O 1
ATOM 887 N N . ARG A 1 112 ? -27.228 -0.260 5.691 1.00 73.31 112 ARG A N 1
ATOM 888 C CA . ARG A 1 112 ? -28.331 -0.946 6.404 1.00 73.31 112 ARG A CA 1
ATOM 889 C C . ARG A 1 112 ? -27.968 -1.397 7.835 1.00 73.31 112 ARG A C 1
ATOM 891 O O . ARG A 1 112 ? -27.274 -2.386 8.031 1.00 73.31 112 ARG A O 1
ATOM 898 N N . GLY A 1 113 ? -28.498 -0.692 8.835 1.00 78.19 113 GLY A N 1
ATOM 899 C CA . GLY A 1 113 ? -28.244 -0.961 10.256 1.00 78.19 113 GLY A CA 1
ATOM 900 C C . GLY A 1 113 ? -27.324 0.086 10.879 1.00 78.19 113 GLY A C 1
ATOM 901 O O . GLY A 1 113 ? -27.499 1.284 10.634 1.00 78.19 113 GLY A O 1
ATOM 902 N N . ASP A 1 114 ? -26.365 -0.373 11.678 1.00 84.81 114 ASP A N 1
ATOM 903 C CA . ASP A 1 114 ? -25.508 0.498 12.477 1.00 84.81 114 ASP A CA 1
ATOM 904 C C . ASP A 1 114 ? -24.578 1.382 11.646 1.00 84.81 114 ASP A C 1
ATOM 906 O O . ASP A 1 114 ? -24.196 1.075 10.508 1.00 84.81 114 ASP A O 1
ATOM 910 N N . VAL A 1 115 ? -24.214 2.515 12.248 1.00 90.06 115 VAL A N 1
ATOM 911 C CA . VAL A 1 115 ? -23.261 3.454 11.661 1.00 90.06 115 VAL A CA 1
ATOM 912 C C . VAL A 1 115 ? -21.887 2.822 11.659 1.00 90.06 115 VAL A C 1
ATOM 914 O O . VAL A 1 115 ? -21.436 2.267 12.655 1.00 90.06 115 VAL A O 1
ATOM 917 N N . ARG A 1 116 ? -21.217 2.932 10.520 1.00 92.12 116 ARG A N 1
ATOM 918 C CA . ARG A 1 116 ? -19.822 2.551 10.372 1.00 92.12 116 ARG A CA 1
ATOM 919 C C . ARG A 1 116 ? -19.026 3.797 10.024 1.00 92.12 116 ARG A C 1
ATOM 921 O O . ARG A 1 116 ? -19.542 4.700 9.354 1.00 92.12 116 ARG A O 1
ATOM 928 N N . TYR A 1 117 ? -17.776 3.827 10.449 1.00 95.31 117 TYR A N 1
ATOM 929 C CA . TYR A 1 117 ? -16.900 4.976 10.259 1.00 95.31 117 TYR A CA 1
ATOM 930 C C . TYR A 1 117 ? -15.687 4.569 9.442 1.00 95.31 117 TYR A C 1
ATOM 932 O O . TYR A 1 117 ? -15.108 3.510 9.670 1.00 95.31 117 TYR A O 1
ATOM 940 N N . LYS A 1 118 ? -15.331 5.416 8.481 1.00 95.19 118 LYS A N 1
ATOM 941 C CA . LYS A 1 118 ? -14.170 5.242 7.620 1.00 95.19 118 LYS A CA 1
ATOM 942 C C . LYS A 1 118 ? -13.080 6.216 8.036 1.00 95.19 118 LYS A C 1
ATOM 944 O O . LYS A 1 118 ? -13.336 7.420 8.136 1.00 95.19 118 LYS A O 1
ATOM 949 N N . PHE A 1 119 ? -11.875 5.690 8.195 1.00 95.44 119 PHE A N 1
ATOM 950 C CA . PHE A 1 119 ? -10.657 6.431 8.493 1.00 95.44 119 PHE A CA 1
ATOM 951 C C . PHE A 1 119 ? -9.617 6.169 7.401 1.00 95.44 119 PHE A C 1
ATOM 953 O O . PHE A 1 119 ? -9.584 5.090 6.806 1.00 95.44 119 PHE A O 1
ATOM 960 N N . LEU A 1 120 ? -8.788 7.168 7.120 1.00 92.69 120 LEU A N 1
ATOM 961 C CA . LEU A 1 120 ? -7.679 7.095 6.179 1.00 92.69 120 LEU A CA 1
ATOM 962 C C . LEU A 1 120 ? -6.384 7.289 6.960 1.00 92.69 120 LEU A C 1
ATOM 964 O O . LEU A 1 120 ? -6.117 8.372 7.476 1.00 92.69 120 LEU A O 1
ATOM 968 N N . TRP A 1 121 ? -5.591 6.230 7.043 1.00 91.44 121 TRP A N 1
ATOM 969 C CA . TRP A 1 121 ? -4.311 6.228 7.727 1.00 91.44 121 TRP A CA 1
ATOM 970 C C . TRP A 1 121 ? -3.189 6.343 6.697 1.00 91.44 121 TRP A C 1
ATOM 972 O O . TRP A 1 121 ? -2.902 5.403 5.951 1.00 91.44 121 TRP A O 1
ATOM 982 N N . GLY A 1 122 ? -2.596 7.533 6.622 1.00 79.25 122 GLY A N 1
ATOM 983 C CA . GLY A 1 122 ? -1.400 7.770 5.825 1.00 79.25 122 GLY A CA 1
ATOM 984 C C . GLY A 1 122 ? -0.168 7.317 6.594 1.00 79.25 122 GLY A C 1
ATOM 985 O O . GLY A 1 122 ? -0.023 7.629 7.773 1.00 79.25 122 GLY A O 1
ATOM 986 N N . CYS A 1 123 ? 0.726 6.592 5.931 1.00 66.75 123 CYS A N 1
ATOM 987 C CA . CYS A 1 123 ? 2.044 6.322 6.481 1.00 66.75 123 CYS A CA 1
ATOM 988 C C . CYS A 1 123 ? 3.020 7.372 5.927 1.00 66.75 123 CYS A C 1
ATOM 990 O O . CYS A 1 123 ? 3.130 7.554 4.714 1.00 66.75 123 CYS A O 1
ATOM 992 N N . ASP A 1 124 ? 3.726 8.079 6.813 1.00 63.56 124 ASP A N 1
ATOM 993 C CA . ASP A 1 124 ? 4.632 9.182 6.445 1.00 63.56 124 ASP A CA 1
ATOM 994 C C . ASP A 1 124 ? 5.866 8.718 5.648 1.00 63.56 124 ASP A C 1
ATOM 996 O O . ASP A 1 124 ? 6.623 9.522 5.090 1.00 63.56 124 ASP A O 1
ATOM 1000 N N . SER A 1 125 ? 6.078 7.405 5.584 1.00 64.44 125 SER A N 1
ATOM 1001 C CA . SER A 1 125 ? 7.197 6.778 4.896 1.00 64.44 125 SER A CA 1
ATOM 1002 C C . SER A 1 125 ? 6.937 6.686 3.383 1.00 64.44 125 SER A C 1
ATOM 1004 O O . SER A 1 125 ? 5.969 6.048 2.962 1.00 64.44 125 SER A O 1
ATOM 1006 N N . PRO A 1 126 ? 7.812 7.254 2.528 1.00 60.44 126 PRO A N 1
ATOM 1007 C CA . PRO A 1 126 ? 7.684 7.168 1.074 1.00 60.44 126 PRO A CA 1
ATOM 1008 C C . PRO A 1 126 ? 7.500 5.734 0.563 1.00 60.44 126 PRO A C 1
ATOM 1010 O O . PRO A 1 126 ? 8.289 4.847 0.888 1.00 60.44 126 PRO A O 1
ATOM 1013 N N . GLY A 1 127 ? 6.480 5.519 -0.272 1.00 65.44 127 GLY A N 1
ATOM 1014 C CA . GLY A 1 127 ? 6.164 4.210 -0.853 1.00 65.44 127 GLY A CA 1
ATOM 1015 C C . GLY A 1 127 ? 5.375 3.259 0.027 1.00 65.44 127 GLY A C 1
ATOM 1016 O O . GLY A 1 127 ? 5.186 2.117 -0.376 1.00 65.44 127 GLY A O 1
ATOM 1017 N N . SER A 1 128 ? 4.979 3.698 1.216 1.00 76.50 128 SER A N 1
ATOM 1018 C CA . SER A 1 128 ? 4.097 2.920 2.080 1.00 76.50 128 SER A CA 1
ATOM 1019 C C . SER A 1 128 ? 2.659 3.064 1.610 1.00 76.50 128 SER A C 1
ATOM 1021 O O . SER A 1 128 ? 2.277 4.091 1.036 1.00 76.50 128 SER A O 1
ATOM 1023 N N . ALA A 1 129 ? 1.867 2.033 1.853 1.00 83.81 129 ALA A N 1
ATOM 1024 C CA . ALA A 1 129 ? 0.466 2.027 1.514 1.00 83.81 129 ALA A CA 1
ATOM 1025 C C . ALA A 1 129 ? -0.312 3.019 2.393 1.00 83.81 129 ALA A C 1
ATOM 1027 O O . ALA A 1 129 ? -0.183 3.035 3.616 1.00 83.81 129 ALA A O 1
ATOM 1028 N N . ASN A 1 130 ? -1.179 3.815 1.772 1.00 89.00 130 ASN A N 1
ATOM 1029 C CA . ASN A 1 130 ? -2.289 4.436 2.480 1.00 89.00 130 ASN A CA 1
ATOM 1030 C C . ASN A 1 130 ? -3.300 3.345 2.820 1.00 89.00 130 ASN A C 1
ATOM 1032 O O . ASN A 1 130 ? -3.743 2.607 1.930 1.00 89.00 130 ASN A O 1
ATOM 1036 N N . ILE A 1 131 ? -3.673 3.260 4.091 1.00 93.19 131 ILE A N 1
ATOM 1037 C CA . ILE A 1 131 ? -4.572 2.229 4.601 1.00 93.19 131 ILE A CA 1
ATOM 1038 C C . ILE A 1 131 ? -5.922 2.860 4.919 1.00 93.19 131 ILE A C 1
ATOM 1040 O O . ILE A 1 131 ? -6.017 3.871 5.609 1.00 93.19 131 ILE A O 1
ATOM 1044 N N . THR A 1 132 ? -6.989 2.259 4.411 1.00 94.12 132 THR A N 1
ATOM 1045 C CA . THR A 1 132 ? -8.352 2.557 4.842 1.00 94.12 132 THR A CA 1
ATOM 1046 C C . THR A 1 132 ? -8.702 1.657 6.017 1.00 94.12 132 THR A C 1
ATOM 1048 O O . THR A 1 132 ? -8.469 0.453 5.953 1.00 94.12 132 THR A O 1
ATOM 1051 N N . ILE A 1 133 ? -9.283 2.234 7.068 1.00 96.06 133 ILE A N 1
ATOM 1052 C CA . ILE A 1 133 ? -9.767 1.514 8.247 1.00 96.06 133 ILE A CA 1
ATOM 1053 C C . ILE A 1 133 ? -11.272 1.754 8.362 1.00 96.06 133 ILE A C 1
ATOM 1055 O O . ILE A 1 133 ? -11.718 2.880 8.585 1.00 96.06 133 ILE A O 1
ATOM 1059 N N . ASP A 1 134 ? -12.051 0.691 8.203 1.00 95.31 134 ASP A N 1
ATOM 1060 C CA . ASP A 1 134 ? -13.494 0.667 8.396 1.00 95.31 134 ASP A CA 1
ATOM 1061 C C . ASP A 1 134 ? -13.824 0.089 9.771 1.00 95.31 134 ASP A C 1
ATOM 1063 O O . ASP A 1 134 ? -13.548 -1.074 10.070 1.00 95.31 134 ASP A O 1
ATOM 1067 N N . VAL A 1 135 ? -14.449 0.906 10.614 1.00 95.88 135 VAL A N 1
ATOM 1068 C CA . VAL A 1 135 ? -14.850 0.528 11.970 1.00 95.88 135 VAL A CA 1
ATOM 1069 C C . VAL A 1 135 ? -16.341 0.238 11.982 1.00 95.88 135 VAL A C 1
ATOM 1071 O O . VAL A 1 135 ? -17.174 1.092 11.663 1.00 95.88 135 VAL A O 1
ATOM 1074 N N . HIS A 1 136 ? -16.667 -1.001 12.319 1.00 93.69 136 HIS A N 1
ATOM 1075 C CA . HIS A 1 136 ? -18.017 -1.498 12.544 1.00 93.69 136 HIS A CA 1
ATOM 1076 C C . HIS A 1 136 ? -18.243 -1.678 14.056 1.00 93.69 136 HIS A C 1
ATOM 1078 O O . HIS A 1 136 ? -17.264 -1.717 14.801 1.00 93.69 136 HIS A O 1
ATOM 1084 N N . PRO A 1 137 ? -19.491 -1.886 14.524 1.00 89.81 137 PRO A N 1
ATOM 1085 C CA . PRO A 1 137 ? -19.774 -2.050 15.956 1.00 89.81 137 PRO A CA 1
ATOM 1086 C C . PRO A 1 137 ? -18.941 -3.124 16.671 1.00 89.81 137 PRO A C 1
ATOM 1088 O O . PRO A 1 137 ? -18.633 -2.983 17.848 1.00 89.81 137 PRO A O 1
ATOM 1091 N N . HIS A 1 138 ? -18.564 -4.196 15.969 1.00 92.06 138 HIS A N 1
ATOM 1092 C CA . HIS A 1 138 ? -17.845 -5.330 16.561 1.00 92.06 138 HIS A CA 1
ATOM 1093 C C . HIS A 1 138 ? -16.559 -5.697 15.826 1.00 92.06 138 HIS A C 1
ATOM 1095 O O . HIS A 1 138 ? -15.880 -6.643 16.212 1.00 92.06 138 HIS A O 1
ATOM 1101 N N . THR A 1 139 ? -16.216 -5.009 14.742 1.00 94.75 139 THR A N 1
ATOM 1102 C CA . THR A 1 139 ? -15.080 -5.408 13.907 1.00 94.75 139 THR A CA 1
ATOM 1103 C C . THR A 1 139 ? -14.399 -4.201 13.307 1.00 94.75 139 THR A C 1
ATOM 1105 O O . THR A 1 139 ? -15.064 -3.240 12.929 1.00 94.75 139 THR A O 1
ATOM 1108 N N . ILE A 1 140 ? -13.094 -4.305 13.113 1.00 96.19 140 ILE A N 1
ATOM 1109 C CA . ILE A 1 140 ? -12.321 -3.387 12.284 1.00 96.19 140 ILE A CA 1
ATOM 1110 C C . ILE A 1 140 ? -11.930 -4.144 11.020 1.00 96.19 140 ILE A C 1
ATOM 1112 O O . ILE A 1 140 ? -11.453 -5.274 11.106 1.00 96.19 140 ILE A O 1
ATOM 1116 N N . ILE A 1 141 ? -12.145 -3.538 9.858 1.00 95.00 141 ILE A N 1
ATOM 1117 C CA . ILE A 1 141 ? -11.667 -4.046 8.573 1.00 95.00 141 ILE A CA 1
ATOM 1118 C C . ILE A 1 141 ? -10.694 -3.019 8.014 1.00 95.00 141 ILE A C 1
ATOM 1120 O O . ILE A 1 141 ? -11.062 -1.865 7.825 1.00 95.00 141 ILE A O 1
ATOM 1124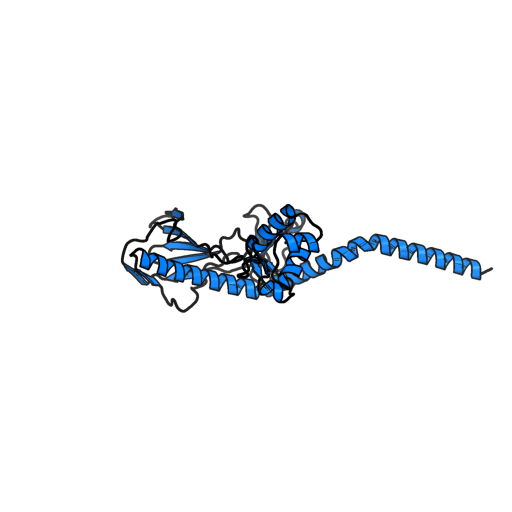 N N . ALA A 1 142 ? -9.460 -3.427 7.747 1.00 94.69 142 ALA A N 1
ATOM 1125 C CA . ALA A 1 142 ? -8.429 -2.551 7.212 1.00 94.69 142 ALA A CA 1
ATOM 1126 C C . ALA A 1 142 ? -7.871 -3.092 5.901 1.00 94.69 142 ALA A C 1
ATOM 1128 O O . ALA A 1 142 ? -7.741 -4.305 5.728 1.00 94.69 142 ALA A O 1
ATOM 1129 N N . TYR A 1 143 ? -7.574 -2.187 4.972 1.00 92.94 143 TYR A N 1
ATOM 1130 C CA . TYR A 1 143 ? -7.110 -2.543 3.636 1.00 92.94 143 TYR A CA 1
ATOM 1131 C C . TYR A 1 143 ? -6.364 -1.390 2.954 1.00 92.94 143 TYR A C 1
ATOM 1133 O O . TYR A 1 143 ? -6.685 -0.224 3.202 1.00 92.94 143 TYR A O 1
ATOM 1141 N N . PRO A 1 144 ? -5.388 -1.669 2.073 1.00 90.94 144 PRO A N 1
ATOM 1142 C CA . PRO A 1 144 ? -4.737 -0.637 1.279 1.00 90.94 144 PRO A CA 1
ATOM 1143 C C . PRO A 1 144 ? -5.750 0.014 0.326 1.00 90.94 144 PRO A C 1
ATOM 1145 O O . PRO A 1 144 ? -6.592 -0.665 -0.258 1.00 90.94 144 PRO A O 1
ATOM 1148 N N . ASP A 1 145 ? -5.665 1.330 0.124 1.00 85.00 145 ASP A N 1
ATOM 1149 C CA . ASP A 1 145 ? -6.429 2.012 -0.928 1.00 85.00 145 ASP A CA 1
ATOM 1150 C C . ASP A 1 145 ? -6.142 1.370 -2.298 1.00 85.00 145 ASP A C 1
ATOM 1152 O O . ASP A 1 145 ? -5.014 1.415 -2.788 1.00 85.00 145 ASP A O 1
ATOM 1156 N N . GLY A 1 146 ? -7.163 0.784 -2.930 1.00 71.00 146 GLY A N 1
ATOM 1157 C CA . GLY A 1 146 ? -7.023 0.015 -4.173 1.00 71.00 146 GLY A CA 1
ATOM 1158 C C . GLY A 1 146 ? -6.548 0.832 -5.380 1.00 71.00 146 GLY A C 1
ATOM 1159 O O . GLY A 1 146 ? -6.176 0.275 -6.408 1.00 71.00 146 GLY A O 1
ATOM 1160 N N . LYS A 1 147 ? -6.521 2.169 -5.289 1.00 74.12 147 LYS A N 1
ATOM 1161 C CA . LYS A 1 147 ? -6.001 3.019 -6.374 1.00 74.12 147 LYS A CA 1
ATOM 1162 C C . LYS A 1 147 ? -4.488 3.217 -6.333 1.00 74.12 147 LYS A C 1
ATOM 1164 O O . LYS A 1 147 ? -3.949 3.833 -7.260 1.00 74.12 147 LYS A O 1
ATOM 1169 N N . GLN A 1 148 ? -3.808 2.753 -5.286 1.00 77.12 148 GLN A N 1
ATOM 1170 C CA . GLN A 1 148 ? -2.377 2.973 -5.128 1.00 77.12 148 GLN A CA 1
ATOM 1171 C C . GLN A 1 148 ? -1.537 1.896 -5.817 1.00 77.12 148 GLN A C 1
ATOM 1173 O O . GLN A 1 148 ? -1.848 0.711 -5.782 1.00 77.12 148 GLN A O 1
ATOM 1178 N N . GLU A 1 149 ? -0.447 2.335 -6.439 1.00 76.06 149 GLU A N 1
ATOM 1179 C CA . GLU A 1 149 ? 0.585 1.463 -6.996 1.00 76.06 149 GLU A CA 1
ATOM 1180 C C . GLU A 1 149 ? 1.752 1.438 -6.022 1.00 76.06 149 GLU A C 1
ATOM 1182 O O . GLU A 1 149 ? 2.252 2.496 -5.626 1.00 76.06 149 GLU A O 1
ATOM 1187 N N . LEU A 1 150 ? 2.182 0.237 -5.657 1.00 78.94 150 LEU A N 1
ATOM 1188 C CA . LEU A 1 150 ? 3.301 0.011 -4.755 1.00 78.94 150 LEU A CA 1
ATOM 1189 C C . LEU A 1 150 ? 4.416 -0.711 -5.506 1.00 78.94 150 LEU A C 1
ATOM 1191 O O . LEU A 1 150 ? 4.166 -1.384 -6.508 1.00 78.94 150 LEU A O 1
ATOM 1195 N N . SER A 1 151 ? 5.652 -0.559 -5.030 1.00 75.50 151 SER A N 1
ATOM 1196 C CA . SER A 1 151 ? 6.806 -1.235 -5.618 1.00 75.50 151 SER A CA 1
ATOM 1197 C C . SER A 1 151 ? 7.640 -1.971 -4.574 1.00 75.50 151 SER A C 1
ATOM 1199 O O . SER A 1 151 ? 7.759 -1.515 -3.436 1.00 75.50 151 SER A O 1
ATOM 1201 N N . ALA A 1 152 ? 8.186 -3.124 -4.962 1.00 74.88 152 ALA A N 1
ATOM 1202 C CA . ALA A 1 152 ? 9.061 -3.955 -4.134 1.00 74.88 152 ALA A CA 1
ATOM 1203 C C . ALA A 1 152 ? 9.954 -4.857 -5.010 1.00 74.88 152 ALA A C 1
ATOM 1205 O O . ALA A 1 152 ? 9.677 -5.014 -6.198 1.00 74.88 152 ALA A O 1
ATOM 1206 N N . PRO A 1 153 ? 11.008 -5.495 -4.466 1.00 72.19 153 PRO A N 1
ATOM 1207 C CA . PRO A 1 153 ? 11.886 -6.376 -5.245 1.00 72.19 153 PRO A CA 1
ATOM 1208 C C . PRO A 1 153 ? 11.211 -7.641 -5.798 1.00 72.19 153 PRO A C 1
ATOM 1210 O O . PRO A 1 153 ? 11.715 -8.222 -6.753 1.00 72.19 153 PRO A O 1
ATOM 1213 N N . SER A 1 154 ? 10.098 -8.078 -5.208 1.00 73.81 154 SER A N 1
ATOM 1214 C CA . SER A 1 154 ? 9.277 -9.196 -5.688 1.00 73.81 154 SER A CA 1
ATOM 1215 C C . SER A 1 154 ? 7.816 -9.011 -5.259 1.00 73.81 154 SER A C 1
ATOM 1217 O O . SER A 1 154 ? 7.537 -8.239 -4.336 1.00 73.81 154 SER A O 1
ATOM 1219 N N . LEU A 1 155 ? 6.886 -9.736 -5.896 1.00 74.94 155 LEU A N 1
ATOM 1220 C CA . LEU A 1 155 ? 5.475 -9.762 -5.482 1.00 74.94 155 LEU A CA 1
ATOM 1221 C C . LEU A 1 155 ? 5.323 -10.296 -4.052 1.00 74.94 155 LEU A C 1
ATOM 1223 O O . LEU A 1 155 ? 4.574 -9.736 -3.263 1.00 74.94 155 LEU A O 1
ATOM 1227 N N . GLU A 1 156 ? 6.085 -11.324 -3.679 1.00 76.00 156 GLU A N 1
ATOM 1228 C CA . GLU A 1 156 ? 6.073 -11.889 -2.323 1.00 76.00 156 GLU A CA 1
ATOM 1229 C C . GLU A 1 156 ? 6.428 -10.845 -1.248 1.00 76.00 156 GLU A C 1
ATOM 1231 O O . GLU A 1 156 ? 5.736 -10.723 -0.230 1.00 76.00 156 GLU A O 1
ATOM 1236 N N . ILE A 1 157 ? 7.472 -10.044 -1.493 1.00 78.62 157 ILE A N 1
ATOM 1237 C CA . ILE A 1 157 ? 7.876 -8.969 -0.578 1.00 78.62 157 ILE A CA 1
ATOM 1238 C C . ILE A 1 157 ? 6.809 -7.875 -0.545 1.00 78.62 157 ILE A C 1
ATOM 1240 O O . ILE A 1 157 ? 6.472 -7.392 0.536 1.00 78.62 157 ILE A O 1
ATOM 1244 N N . LEU A 1 158 ? 6.254 -7.505 -1.705 1.00 82.31 158 LEU A N 1
ATOM 1245 C CA . LEU A 1 158 ? 5.184 -6.512 -1.792 1.00 82.31 158 LEU A CA 1
ATOM 1246 C C . LEU A 1 158 ? 3.987 -6.908 -0.923 1.00 82.31 158 LEU A C 1
ATOM 1248 O O . LEU A 1 158 ? 3.486 -6.105 -0.142 1.00 82.31 158 LEU A O 1
ATOM 1252 N N . ASN A 1 159 ? 3.571 -8.167 -1.023 1.00 80.81 159 ASN A N 1
ATOM 1253 C CA . ASN A 1 159 ? 2.429 -8.709 -0.299 1.00 80.81 159 ASN A CA 1
ATOM 1254 C C . ASN A 1 159 ? 2.667 -8.706 1.208 1.00 80.81 159 ASN A C 1
ATOM 1256 O O . ASN A 1 159 ? 1.822 -8.249 1.977 1.00 80.81 159 ASN A O 1
ATOM 1260 N N . THR A 1 160 ? 3.838 -9.192 1.621 1.00 83.62 160 THR A N 1
ATOM 1261 C CA . THR A 1 160 ? 4.239 -9.215 3.031 1.00 83.62 160 THR A CA 1
ATOM 1262 C C . THR A 1 160 ? 4.240 -7.801 3.603 1.00 83.62 160 THR A C 1
ATOM 1264 O O . THR A 1 160 ? 3.682 -7.560 4.671 1.00 83.62 160 THR A O 1
ATOM 1267 N N . ARG A 1 161 ? 4.796 -6.843 2.854 1.00 85.19 161 ARG A N 1
ATOM 1268 C CA . ARG A 1 161 ? 4.819 -5.430 3.229 1.00 85.19 161 ARG A CA 1
ATOM 1269 C C . ARG A 1 161 ? 3.413 -4.858 3.399 1.00 85.19 161 ARG A C 1
ATOM 1271 O O . ARG A 1 161 ? 3.146 -4.243 4.422 1.00 85.19 161 ARG A O 1
ATOM 1278 N N . VAL A 1 162 ? 2.511 -5.090 2.446 1.00 88.00 162 VAL A N 1
ATOM 1279 C CA . VAL A 1 162 ? 1.123 -4.596 2.508 1.00 88.00 162 VAL A CA 1
ATOM 1280 C C . VAL A 1 162 ? 0.393 -5.122 3.742 1.00 88.00 162 VAL A C 1
ATOM 1282 O O . VAL A 1 162 ? -0.303 -4.360 4.412 1.00 88.00 162 VAL A O 1
ATOM 1285 N N . LEU A 1 163 ? 0.555 -6.407 4.068 1.00 87.69 163 LEU A N 1
ATOM 1286 C CA . LEU A 1 163 ? -0.063 -7.010 5.251 1.00 87.69 163 LEU A CA 1
ATOM 1287 C C . LEU A 1 163 ? 0.471 -6.387 6.548 1.00 87.69 163 LEU A C 1
ATOM 1289 O O . LEU A 1 163 ? -0.322 -6.014 7.415 1.00 87.69 163 LEU A O 1
ATOM 1293 N N . LEU A 1 164 ? 1.793 -6.230 6.654 1.00 87.44 164 LEU A N 1
ATOM 1294 C CA . LEU A 1 164 ? 2.437 -5.617 7.817 1.00 87.44 164 LEU A CA 1
ATOM 1295 C C . LEU A 1 164 ? 2.026 -4.152 7.982 1.00 87.44 164 LEU A C 1
ATOM 1297 O O . LEU A 1 164 ? 1.573 -3.772 9.055 1.00 87.44 164 LEU A O 1
ATOM 1301 N N . GLU A 1 165 ? 2.086 -3.353 6.915 1.00 90.12 165 GLU A N 1
ATOM 1302 C CA . GLU A 1 165 ? 1.686 -1.940 6.946 1.00 90.12 165 GLU A CA 1
ATOM 1303 C C . GLU A 1 165 ? 0.197 -1.778 7.298 1.00 90.12 165 GLU A C 1
ATOM 1305 O O . GLU A 1 165 ? -0.171 -0.875 8.050 1.00 90.12 165 GLU A O 1
ATOM 1310 N N . THR A 1 166 ? -0.669 -2.680 6.822 1.00 91.81 166 THR A N 1
ATOM 1311 C CA . THR A 1 166 ? -2.096 -2.685 7.189 1.00 91.81 166 THR A CA 1
ATOM 1312 C C . THR A 1 166 ? -2.282 -2.957 8.684 1.00 91.81 166 THR A C 1
ATOM 1314 O O . THR A 1 166 ? -3.074 -2.284 9.346 1.00 91.81 166 THR A O 1
ATOM 1317 N N . HIS A 1 167 ? -1.540 -3.915 9.240 1.00 92.06 167 HIS A N 1
ATOM 1318 C CA . HIS A 1 167 ? -1.597 -4.228 10.665 1.00 92.06 167 HIS A CA 1
ATOM 1319 C C . HIS A 1 167 ? -1.019 -3.109 11.546 1.00 92.06 167 HIS A C 1
ATOM 1321 O O . HIS A 1 167 ? -1.626 -2.731 12.554 1.00 92.06 167 HIS A O 1
ATOM 1327 N N . GLU A 1 168 ? 0.114 -2.531 11.150 1.00 90.75 168 GLU A N 1
ATOM 1328 C CA . GLU A 1 168 ? 0.727 -1.379 11.815 1.00 90.75 168 GLU A CA 1
ATOM 1329 C C . GLU A 1 168 ? -0.200 -0.158 11.807 1.00 90.75 168 GLU A C 1
ATOM 1331 O O . GLU A 1 168 ? -0.300 0.550 12.812 1.00 90.75 168 GLU A O 1
ATOM 1336 N N . ALA A 1 169 ? -0.937 0.067 10.715 1.00 93.06 169 ALA A N 1
ATOM 1337 C CA . ALA A 1 169 ? -1.934 1.129 10.643 1.00 93.06 169 ALA A CA 1
ATOM 1338 C C . ALA A 1 169 ? -3.065 0.921 11.661 1.00 93.06 169 ALA A C 1
ATOM 1340 O O . ALA A 1 169 ? -3.415 1.859 12.375 1.00 93.06 169 ALA A O 1
ATOM 1341 N N . VAL A 1 170 ? -3.601 -0.300 11.794 1.00 94.75 170 VAL A N 1
ATOM 1342 C CA . VAL A 1 170 ? -4.659 -0.599 12.780 1.00 94.75 170 VAL A CA 1
ATOM 1343 C C . VAL A 1 170 ? -4.163 -0.409 14.209 1.00 94.75 170 VAL A C 1
ATOM 1345 O O . VAL A 1 170 ? -4.826 0.255 15.003 1.00 94.75 170 VAL A O 1
ATOM 1348 N N . THR A 1 171 ? -2.995 -0.953 14.547 1.00 93.56 171 THR A N 1
ATOM 1349 C CA . THR A 1 171 ? -2.432 -0.829 15.903 1.00 93.56 171 THR A CA 1
ATOM 1350 C C . THR A 1 171 ? -2.111 0.627 16.254 1.00 93.56 171 THR A C 1
ATOM 1352 O O . THR A 1 171 ? -2.421 1.084 17.358 1.00 93.56 171 THR A O 1
ATOM 1355 N N . SER A 1 172 ? -1.571 1.390 15.300 1.00 93.62 172 SER A N 1
ATOM 1356 C CA . SER A 1 172 ? -1.308 2.825 15.456 1.00 93.62 172 SER A CA 1
ATOM 1357 C C . SER A 1 172 ? -2.596 3.630 15.611 1.00 93.62 172 SER A C 1
ATOM 1359 O O . SER A 1 172 ? -2.676 4.493 16.486 1.00 93.62 172 SER A O 1
ATOM 1361 N N . TRP A 1 173 ? -3.623 3.315 14.823 1.00 95.69 173 TRP A N 1
ATOM 1362 C CA . TRP A 1 173 ? -4.930 3.960 14.908 1.00 95.69 173 TRP A CA 1
ATOM 1363 C C . TRP A 1 173 ? -5.635 3.667 16.241 1.00 95.69 173 TRP A C 1
ATOM 1365 O O . TRP A 1 173 ? -6.123 4.597 16.879 1.00 95.69 173 TRP A O 1
ATOM 1375 N N . VAL A 1 174 ? -5.622 2.417 16.726 1.00 95.50 174 VAL A N 1
ATOM 1376 C CA . VAL A 1 174 ? -6.161 2.056 18.056 1.00 95.50 174 VAL A CA 1
ATOM 1377 C C . VAL A 1 174 ? -5.461 2.857 19.152 1.00 95.50 174 VAL A C 1
ATOM 1379 O O . VAL A 1 174 ? -6.105 3.405 20.048 1.00 95.50 174 VAL A O 1
ATOM 1382 N N . ARG A 1 175 ? -4.133 2.988 19.065 1.00 94.88 175 ARG A N 1
ATOM 1383 C CA . ARG A 1 175 ? -3.365 3.810 20.002 1.00 94.88 175 ARG A CA 1
ATOM 1384 C C . ARG A 1 175 ? -3.739 5.290 19.904 1.00 94.88 175 ARG A C 1
ATOM 1386 O O . ARG A 1 175 ? -3.816 5.957 20.930 1.00 94.88 175 ARG A O 1
ATOM 1393 N N . ALA A 1 176 ? -3.973 5.810 18.702 1.00 95.12 176 ALA A N 1
ATOM 1394 C CA . ALA A 1 176 ? -4.412 7.188 18.505 1.00 95.12 176 ALA A CA 1
ATOM 1395 C C . ALA A 1 176 ? -5.803 7.438 19.111 1.00 95.12 176 ALA A C 1
ATOM 1397 O O . ALA A 1 176 ? -5.983 8.442 19.791 1.00 95.12 176 ALA A O 1
ATOM 1398 N N . GLN A 1 177 ? -6.745 6.502 18.961 1.00 96.75 177 GLN A N 1
ATOM 1399 C CA . GLN A 1 177 ? -8.057 6.554 19.620 1.00 96.75 177 GLN A CA 1
ATOM 1400 C C . GLN A 1 177 ? -7.931 6.595 21.147 1.00 96.75 177 GLN A C 1
ATOM 1402 O O . GLN A 1 177 ? -8.577 7.423 21.791 1.00 96.75 177 GLN A O 1
ATOM 1407 N N . PHE A 1 178 ? -7.026 5.795 21.721 1.00 96.25 178 PHE A N 1
ATOM 1408 C CA . PHE A 1 178 ? -6.757 5.820 23.161 1.00 96.25 178 PHE A CA 1
ATOM 1409 C C . PHE A 1 178 ? -6.317 7.209 23.641 1.00 96.25 178 PHE A C 1
ATOM 1411 O O . PHE A 1 178 ? -6.825 7.703 24.647 1.00 96.25 178 PHE A O 1
ATOM 1418 N N . TRP A 1 179 ? -5.437 7.883 22.896 1.00 95.50 179 TRP A N 1
ATOM 1419 C CA . TRP A 1 179 ? -5.023 9.256 23.213 1.00 95.50 179 TRP A CA 1
ATOM 1420 C C . TRP A 1 179 ? -6.152 10.286 23.104 1.00 95.50 179 TRP A C 1
ATOM 1422 O O . TRP A 1 179 ? -6.054 11.355 23.700 1.00 95.50 179 TRP A O 1
ATOM 1432 N N . GLN A 1 180 ? -7.217 9.963 22.374 1.00 96.44 180 GLN A N 1
ATOM 1433 C CA . GLN A 1 180 ? -8.423 10.781 22.253 1.00 96.44 180 GLN A CA 1
ATOM 1434 C C . GLN A 1 180 ? -9.522 10.381 23.253 1.00 96.44 180 GLN A C 1
ATOM 1436 O O . GLN A 1 180 ? -10.622 10.921 23.195 1.00 96.44 180 GLN A O 1
ATOM 1441 N N . GLY A 1 181 ? -9.239 9.453 24.176 1.00 95.56 181 GLY A N 1
ATOM 1442 C CA . GLY A 1 181 ? -10.176 9.026 25.217 1.00 95.56 181 GLY A CA 1
ATOM 1443 C C . GLY A 1 181 ? -11.056 7.826 24.856 1.00 95.56 181 GLY A C 1
ATOM 1444 O O . GLY A 1 181 ? -11.947 7.499 25.633 1.00 95.56 181 GLY A O 1
ATOM 1445 N N . CYS A 1 182 ? -10.807 7.150 23.729 1.00 96.75 182 CYS A N 1
ATOM 1446 C CA . CYS A 1 182 ? -11.506 5.922 23.345 1.00 96.75 182 CYS A CA 1
ATOM 1447 C C . CYS A 1 182 ? -10.576 4.712 23.463 1.00 96.75 182 CYS A C 1
ATOM 1449 O O . CYS A 1 182 ? -9.625 4.553 22.695 1.00 96.75 182 CYS A O 1
ATOM 1451 N N . LYS A 1 183 ? -10.841 3.827 24.420 1.00 96.31 183 LYS A N 1
ATOM 1452 C CA . LYS A 1 183 ? -10.081 2.591 24.594 1.00 96.31 183 LYS A CA 1
ATOM 1453 C C . LYS A 1 183 ? -10.741 1.473 23.796 1.00 96.31 183 LYS A C 1
ATOM 1455 O O . LYS A 1 183 ? -11.837 1.031 24.123 1.00 96.31 183 LYS A O 1
ATOM 1460 N N . ILE A 1 184 ? -10.036 0.978 22.784 1.00 95.75 184 ILE A N 1
ATOM 1461 C CA . ILE A 1 184 ? -10.486 -0.133 21.939 1.00 95.75 184 ILE A CA 1
ATOM 1462 C C . ILE A 1 184 ? -9.604 -1.348 22.213 1.00 95.75 184 ILE A C 1
ATOM 1464 O O . ILE A 1 184 ? -8.381 -1.272 22.104 1.00 95.75 184 ILE A O 1
ATOM 1468 N N . GLU A 1 185 ? -10.224 -2.475 22.547 1.00 94.62 185 GLU A N 1
ATOM 1469 C CA . GLU A 1 185 ? -9.549 -3.762 22.695 1.00 94.62 185 GLU A CA 1
ATOM 1470 C C . GLU A 1 185 ? -9.862 -4.648 21.488 1.00 94.62 185 GLU A C 1
ATOM 1472 O O . GLU A 1 185 ? -11.027 -4.947 21.211 1.00 94.62 185 GLU A O 1
ATOM 1477 N N . ILE A 1 186 ? -8.820 -5.066 20.766 1.00 93.44 186 ILE A N 1
ATOM 1478 C CA . ILE A 1 186 ? -8.919 -5.957 19.605 1.00 93.44 186 ILE A CA 1
ATOM 1479 C C . ILE A 1 186 ? -8.383 -7.348 19.940 1.00 93.44 186 ILE A C 1
ATOM 1481 O O . ILE A 1 186 ? -7.525 -7.502 20.807 1.00 93.44 186 ILE A O 1
ATOM 1485 N N . ASN A 1 187 ? -8.861 -8.371 19.237 1.00 87.75 187 ASN A N 1
ATOM 1486 C CA . ASN A 1 187 ? -8.339 -9.723 19.392 1.00 87.75 187 ASN A CA 1
ATOM 1487 C C . ASN A 1 187 ? -6.892 -9.841 18.879 1.00 87.75 187 ASN A C 1
ATOM 1489 O O . ASN A 1 187 ? -6.576 -9.342 17.803 1.00 87.75 187 ASN A O 1
ATOM 1493 N N . LYS A 1 188 ? -6.043 -10.561 19.627 1.00 80.88 188 LYS A N 1
ATOM 1494 C CA . LYS A 1 188 ? -4.670 -10.940 19.232 1.00 80.88 188 LYS A CA 1
ATOM 1495 C C . LYS A 1 188 ? -3.880 -9.790 18.572 1.00 80.88 188 LYS A C 1
ATOM 1497 O O . LYS A 1 188 ? -3.443 -9.940 17.431 1.00 80.88 188 LYS A O 1
ATOM 1502 N N . PRO A 1 189 ? -3.718 -8.633 19.240 1.00 78.06 189 PRO A N 1
ATOM 1503 C CA . PRO A 1 189 ? -3.035 -7.469 18.669 1.00 78.06 189 PRO A CA 1
ATOM 1504 C C . PRO A 1 189 ? -1.575 -7.740 18.276 1.00 78.06 189 PRO A C 1
ATOM 1506 O O . PRO A 1 189 ? -1.006 -6.975 17.509 1.00 78.06 189 PRO A O 1
ATOM 1509 N N . GLU A 1 190 ? -0.970 -8.803 18.804 1.00 77.88 190 GLU A N 1
ATOM 1510 C CA . GLU A 1 190 ? 0.374 -9.278 18.482 1.00 77.88 190 GLU A CA 1
ATOM 1511 C C . GLU A 1 190 ? 0.470 -10.066 17.165 1.00 77.88 190 GLU A C 1
ATOM 1513 O O . GLU A 1 190 ? 1.574 -10.379 16.717 1.00 77.88 190 GLU A O 1
ATOM 1518 N N . VAL A 1 191 ? -0.664 -10.404 16.545 1.00 77.94 191 VAL A N 1
ATOM 1519 C CA . VAL A 1 191 ? -0.724 -11.141 15.280 1.00 77.94 191 VAL A CA 1
ATOM 1520 C C . VAL A 1 191 ? -1.382 -10.264 14.215 1.00 77.94 191 VAL A C 1
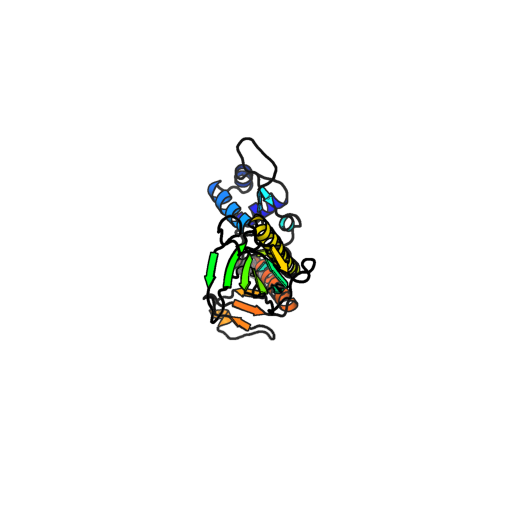ATOM 1522 O O . VAL A 1 191 ? -2.329 -9.523 14.486 1.00 77.94 191 VAL A O 1
ATOM 1525 N N . CYS A 1 192 ? -0.907 -10.374 12.971 1.00 76.31 192 CYS A N 1
ATOM 1526 C CA . CYS A 1 192 ? -1.629 -9.816 11.828 1.00 76.31 192 CYS A CA 1
ATOM 1527 C C . CYS A 1 192 ? -3.086 -10.309 11.835 1.00 76.31 192 CYS A C 1
ATOM 1529 O O . CYS A 1 192 ? -3.355 -11.464 12.169 1.00 76.31 192 CYS A O 1
ATOM 1531 N N . GLY A 1 193 ? -4.018 -9.419 11.484 1.00 78.50 193 GLY A N 1
ATOM 1532 C CA . GLY A 1 193 ? -5.450 -9.705 11.530 1.00 78.50 193 GLY A CA 1
ATOM 1533 C C . GLY A 1 193 ? -5.848 -10.883 10.644 1.00 78.50 193 GLY A C 1
ATOM 1534 O O . GLY A 1 193 ? -5.069 -11.386 9.834 1.00 78.50 193 GLY A O 1
ATOM 1535 N N . GLU A 1 194 ? -7.095 -11.317 10.771 1.00 86.31 194 GLU A N 1
ATOM 1536 C CA . GLU A 1 194 ? -7.628 -12.388 9.935 1.00 86.31 194 GLU A CA 1
ATOM 1537 C C . GLU A 1 194 ? -7.805 -11.884 8.499 1.00 86.31 194 GLU A C 1
ATOM 1539 O O . GLU A 1 194 ? -8.522 -10.915 8.254 1.00 86.31 194 GLU A O 1
ATOM 1544 N N . LEU A 1 195 ? -7.174 -12.542 7.531 1.00 85.19 195 LEU A N 1
ATOM 1545 C CA . LEU A 1 195 ? -7.377 -12.236 6.121 1.00 85.19 195 LEU A CA 1
ATOM 1546 C C . LEU A 1 195 ? -8.750 -12.763 5.670 1.00 85.19 195 LEU A C 1
ATOM 1548 O O . LEU A 1 195 ? -8.961 -13.970 5.596 1.00 85.19 195 LEU A O 1
ATOM 1552 N N . ILE A 1 196 ? -9.684 -11.862 5.358 1.00 84.81 196 ILE A N 1
ATOM 1553 C CA . ILE A 1 196 ? -11.094 -12.207 5.054 1.00 84.81 196 ILE A CA 1
ATOM 1554 C C . ILE A 1 196 ? -11.446 -12.173 3.568 1.00 84.81 196 ILE A C 1
ATOM 1556 O O . ILE A 1 196 ? -12.605 -12.285 3.172 1.00 84.81 196 ILE A O 1
ATOM 1560 N N . THR A 1 197 ? -10.441 -11.974 2.734 1.00 81.06 197 THR A N 1
ATOM 1561 C CA . THR A 1 197 ? -10.569 -11.870 1.284 1.00 81.06 197 THR A CA 1
ATOM 1562 C C . THR A 1 197 ? -9.580 -12.821 0.637 1.00 81.06 197 THR A C 1
ATOM 1564 O O . THR A 1 197 ? -8.662 -13.303 1.295 1.00 81.06 197 THR A O 1
ATOM 1567 N N . ARG A 1 198 ? -9.789 -13.130 -0.644 1.00 76.69 198 ARG A N 1
ATOM 1568 C CA . ARG A 1 198 ? -8.786 -13.811 -1.465 1.00 76.69 198 ARG A CA 1
ATOM 1569 C C . ARG A 1 198 ? -7.977 -12.729 -2.175 1.00 76.69 198 ARG A C 1
ATOM 1571 O O . ARG A 1 198 ? -8.515 -12.137 -3.118 1.00 76.69 198 ARG A O 1
ATOM 1578 N N . PRO A 1 199 ? -6.757 -12.414 -1.706 1.00 77.75 199 PRO A N 1
ATOM 1579 C CA . PRO A 1 199 ? -5.933 -11.433 -2.379 1.00 77.75 199 PRO A CA 1
ATOM 1580 C C . PRO A 1 199 ? -5.539 -11.981 -3.740 1.00 77.75 199 PRO A C 1
ATOM 1582 O O . PRO A 1 199 ? -5.375 -13.190 -3.912 1.00 77.75 199 PRO A O 1
ATOM 1585 N N . HIS A 1 200 ? -5.387 -11.082 -4.691 1.00 76.69 200 HIS A N 1
ATOM 1586 C CA . HIS A 1 200 ? -4.963 -11.409 -6.039 1.00 76.69 200 HIS A CA 1
ATOM 1587 C C . HIS A 1 200 ? -4.129 -10.263 -6.593 1.00 76.69 200 HIS A C 1
ATOM 1589 O O . HIS A 1 200 ? -4.124 -9.147 -6.061 1.00 76.69 200 HIS A O 1
ATOM 1595 N N . VAL A 1 201 ? -3.402 -10.562 -7.661 1.00 74.31 201 VAL A N 1
ATOM 1596 C CA . VAL A 1 201 ? -2.608 -9.577 -8.391 1.00 74.31 201 VAL A CA 1
ATOM 1597 C C . VAL A 1 201 ? -3.358 -9.186 -9.641 1.00 74.31 201 VAL A C 1
ATOM 1599 O O . VAL A 1 201 ? -3.855 -10.063 -10.339 1.00 74.31 201 VAL A O 1
ATOM 1602 N N . ALA A 1 202 ? -3.380 -7.891 -9.935 1.00 76.62 202 ALA A N 1
ATOM 1603 C CA . ALA A 1 202 ? -3.940 -7.347 -11.158 1.00 76.62 202 ALA A CA 1
ATOM 1604 C C . ALA A 1 202 ? -2.842 -6.733 -12.035 1.00 76.62 202 ALA A C 1
ATOM 1606 O O . ALA A 1 202 ? -2.038 -5.913 -11.580 1.00 76.62 202 ALA A O 1
ATOM 1607 N N . PHE A 1 203 ? -2.840 -7.097 -13.316 1.00 74.75 203 PHE A N 1
ATOM 1608 C CA . PHE A 1 203 ? -1.981 -6.531 -14.350 1.00 74.75 203 PHE A CA 1
ATOM 1609 C C . PHE A 1 203 ? -2.843 -5.832 -15.394 1.00 74.75 203 PHE A C 1
ATOM 1611 O O . PHE A 1 203 ? -3.727 -6.421 -16.007 1.00 74.75 203 PHE A O 1
ATOM 1618 N N . ARG A 1 204 ? -2.573 -4.556 -15.651 1.00 73.56 204 ARG A N 1
ATOM 1619 C CA . ARG A 1 204 ? -3.297 -3.801 -16.681 1.00 73.56 204 ARG A CA 1
ATOM 1620 C C . ARG A 1 204 ? -2.888 -4.255 -18.073 1.00 73.56 204 ARG A C 1
ATOM 1622 O O . ARG A 1 204 ? -1.707 -4.170 -18.402 1.00 73.56 204 ARG A O 1
ATOM 1629 N N . GLY A 1 205 ? -3.853 -4.601 -18.919 1.00 65.69 205 GLY A N 1
ATOM 1630 C CA . GLY A 1 205 ? -3.602 -4.874 -20.335 1.00 65.69 205 GLY A CA 1
ATOM 1631 C C . GLY A 1 205 ? -4.242 -3.847 -21.265 1.00 65.69 205 GLY A C 1
ATOM 1632 O O . GLY A 1 205 ? -5.018 -2.980 -20.862 1.00 65.69 205 GLY A O 1
ATOM 1633 N N . SER A 1 206 ? -3.876 -3.927 -22.544 1.00 63.97 206 SER A N 1
ATOM 1634 C CA . SER A 1 206 ? -4.574 -3.184 -23.597 1.00 63.97 206 SER A CA 1
ATOM 1635 C C . SER A 1 206 ? -5.914 -3.855 -23.904 1.00 63.97 206 SER A C 1
ATOM 1637 O O . SER A 1 206 ? -5.977 -5.084 -23.952 1.00 63.97 206 SER A O 1
ATOM 1639 N N . SER A 1 207 ? -6.964 -3.063 -24.141 1.00 58.69 207 SER A N 1
ATOM 1640 C CA . SER A 1 207 ? -8.316 -3.572 -24.419 1.00 58.69 207 SER A CA 1
ATOM 1641 C C . SER A 1 207 ? -8.329 -4.591 -25.554 1.00 58.69 207 SER A C 1
ATOM 1643 O O . SER A 1 207 ? -8.834 -5.689 -25.381 1.00 58.69 207 SER A O 1
ATOM 1645 N N . GLY A 1 208 ? -7.630 -4.313 -26.657 1.00 58.72 208 GLY A N 1
ATOM 1646 C CA . GLY A 1 208 ? -7.576 -5.224 -27.804 1.00 58.72 208 GLY A CA 1
ATOM 1647 C C . GLY A 1 208 ? -6.941 -6.596 -27.540 1.00 58.72 208 GLY A C 1
ATOM 1648 O O . GLY A 1 208 ? -7.200 -7.513 -28.312 1.00 58.72 208 GLY A O 1
ATOM 1649 N N . LEU A 1 209 ? -6.121 -6.750 -26.491 1.00 56.84 209 LEU A N 1
ATOM 1650 C CA . LEU A 1 209 ? -5.475 -8.021 -26.128 1.00 56.84 209 LEU A CA 1
ATOM 1651 C C . LEU A 1 209 ? -6.298 -8.801 -25.094 1.00 56.84 209 LEU A C 1
ATOM 1653 O O . LEU A 1 209 ? -6.301 -10.026 -25.099 1.00 56.84 209 LEU A O 1
ATOM 1657 N N . ILE A 1 210 ? -7.026 -8.078 -24.244 1.00 60.81 210 ILE A N 1
ATOM 1658 C CA . ILE A 1 210 ? -7.884 -8.647 -23.208 1.00 60.81 210 ILE A CA 1
ATOM 1659 C C . ILE A 1 210 ? -9.262 -9.047 -23.769 1.00 60.81 210 ILE A C 1
ATOM 1661 O O . ILE A 1 210 ? -9.763 -10.128 -23.466 1.00 60.81 210 ILE A O 1
ATOM 1665 N N . ASP A 1 211 ? -9.838 -8.238 -24.662 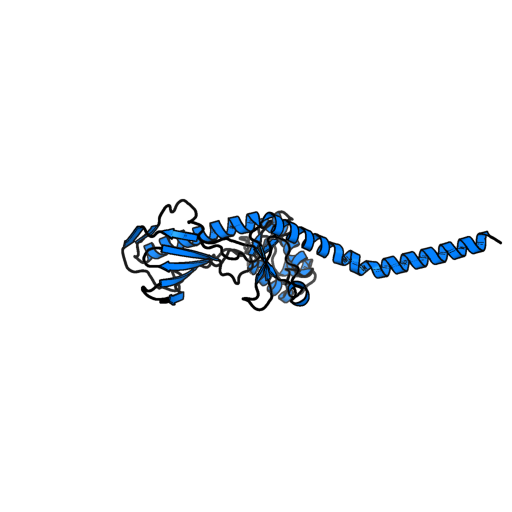1.00 59.06 211 ASP A N 1
ATOM 1666 C CA . ASP A 1 211 ? -11.157 -8.475 -25.270 1.00 59.06 211 ASP A CA 1
ATOM 1667 C C . ASP A 1 211 ? -11.170 -9.695 -26.216 1.00 59.06 211 ASP A C 1
ATOM 1669 O O . ASP A 1 211 ? -12.233 -10.185 -26.595 1.00 59.06 211 ASP A O 1
ATOM 1673 N N . GLN A 1 212 ? -9.996 -10.227 -26.581 1.00 58.56 212 GLN A N 1
ATOM 1674 C CA . GLN A 1 212 ? -9.868 -11.468 -27.356 1.00 58.56 212 GLN A CA 1
ATOM 1675 C C . GLN A 1 212 ? -10.138 -12.734 -26.523 1.00 58.56 212 GLN A C 1
ATOM 1677 O O . GLN A 1 212 ? -10.136 -13.833 -27.073 1.00 58.56 212 GLN A O 1
ATOM 1682 N N . GLY A 1 213 ? -10.393 -12.600 -25.215 1.00 50.62 213 GLY A N 1
ATOM 1683 C CA . GLY A 1 213 ? -10.912 -13.684 -24.376 1.00 50.62 213 GLY A CA 1
ATOM 1684 C C . GLY A 1 213 ? -9.925 -14.819 -24.091 1.00 50.62 213 GLY A C 1
ATOM 1685 O O . GLY A 1 213 ? -10.331 -15.860 -23.575 1.00 50.62 213 GLY A O 1
ATOM 1686 N N . VAL A 1 214 ? -8.636 -14.644 -24.396 1.00 51.66 214 VAL A N 1
ATOM 1687 C CA . VAL A 1 214 ? -7.598 -15.634 -24.082 1.00 51.66 214 VAL A CA 1
ATOM 1688 C C . VAL A 1 214 ? -7.241 -15.508 -22.602 1.00 51.66 214 VAL A C 1
ATOM 1690 O O . VAL A 1 214 ? -6.274 -14.852 -22.225 1.00 51.66 214 VAL A O 1
ATOM 1693 N N . THR A 1 215 ? -8.060 -16.111 -21.746 1.00 58.53 215 THR A N 1
ATOM 1694 C CA . THR A 1 215 ? -7.748 -16.253 -20.323 1.00 58.53 215 THR A CA 1
ATOM 1695 C C . THR A 1 215 ? -6.942 -17.533 -20.132 1.00 58.53 215 THR A C 1
ATOM 1697 O O . THR A 1 215 ? -7.396 -18.636 -20.437 1.00 58.53 215 THR A O 1
ATOM 1700 N N . LEU A 1 216 ? -5.693 -17.379 -19.689 1.00 64.94 216 LEU A N 1
ATOM 1701 C CA . LEU A 1 216 ? -4.881 -18.501 -19.224 1.00 64.94 216 LEU A CA 1
ATOM 1702 C C . LEU A 1 216 ? -5.618 -19.195 -18.058 1.00 64.94 216 LEU A C 1
ATOM 1704 O O . LEU A 1 216 ? -6.303 -18.514 -17.289 1.00 64.94 216 LEU A O 1
ATOM 1708 N N . PRO A 1 217 ? -5.507 -20.525 -17.890 1.00 72.38 217 PRO A N 1
ATOM 1709 C CA . PRO A 1 217 ? -6.076 -21.202 -16.726 1.00 72.38 217 PRO A CA 1
ATOM 1710 C C . PRO A 1 217 ? -5.627 -20.522 -15.424 1.00 72.38 217 PRO A C 1
ATOM 1712 O O . PRO A 1 217 ? -4.440 -20.279 -15.253 1.00 72.38 217 PRO A O 1
ATOM 1715 N N . GLY A 1 218 ? -6.564 -20.196 -14.527 1.00 74.31 218 GLY A N 1
ATOM 1716 C CA . GLY A 1 218 ? -6.257 -19.483 -13.274 1.00 74.31 218 GLY A CA 1
ATOM 1717 C C . GLY A 1 218 ? -6.222 -17.952 -13.379 1.00 74.31 218 GLY A C 1
ATOM 1718 O O . GLY A 1 218 ? -5.947 -17.288 -12.380 1.00 74.31 218 GLY A O 1
ATOM 1719 N N . TRP A 1 219 ? -6.534 -17.386 -14.547 1.00 81.69 219 TRP A N 1
ATOM 1720 C CA . TRP A 1 219 ? -6.610 -15.943 -14.769 1.00 81.69 219 TRP A CA 1
ATOM 1721 C C . TRP A 1 219 ? -8.025 -15.508 -15.136 1.00 81.69 219 TRP A C 1
ATOM 1723 O O . TRP A 1 219 ? -8.752 -16.225 -15.824 1.00 81.69 219 TRP A O 1
ATOM 1733 N N . TRP A 1 220 ? -8.412 -14.309 -14.714 1.00 82.31 220 TRP A N 1
ATOM 1734 C CA . TRP A 1 220 ? -9.663 -13.677 -15.123 1.00 82.31 220 TRP A CA 1
ATOM 1735 C C . TRP A 1 220 ? -9.433 -12.231 -15.535 1.00 82.31 220 TRP A C 1
ATOM 1737 O O . TRP A 1 220 ? -8.376 -11.654 -15.299 1.00 82.31 220 TRP A O 1
ATOM 1747 N N . THR A 1 221 ? -10.427 -11.648 -16.192 1.00 77.88 221 THR A N 1
ATOM 1748 C CA . THR A 1 221 ? -10.397 -10.247 -16.591 1.00 77.88 221 THR A CA 1
ATOM 1749 C C . THR A 1 221 ? -11.403 -9.458 -15.775 1.00 77.88 221 THR A C 1
ATOM 1751 O O . THR A 1 221 ? -12.581 -9.816 -15.742 1.00 77.88 221 THR A O 1
ATOM 1754 N N . ASP A 1 222 ? -10.952 -8.358 -15.182 1.00 73.25 222 ASP A N 1
ATOM 1755 C CA . ASP A 1 222 ? -11.814 -7.350 -14.583 1.00 73.25 222 ASP A CA 1
ATOM 1756 C C . ASP A 1 222 ? -11.880 -6.080 -15.452 1.00 73.25 222 ASP A C 1
ATOM 1758 O O . ASP A 1 222 ? -10.877 -5.563 -15.947 1.00 73.25 222 ASP A O 1
ATOM 1762 N N . HIS A 1 223 ? -13.096 -5.560 -15.629 1.00 70.06 223 HIS A N 1
ATOM 1763 C CA . HIS A 1 223 ? -13.392 -4.307 -16.333 1.00 70.06 223 HIS A CA 1
ATOM 1764 C C . HIS A 1 223 ? -13.916 -3.208 -15.389 1.00 70.06 223 HIS A C 1
ATOM 1766 O O . HIS A 1 223 ? -14.305 -2.130 -15.846 1.00 70.06 223 HIS A O 1
ATOM 1772 N N . SER A 1 224 ? -13.935 -3.446 -14.075 1.00 62.03 224 SER A N 1
ATOM 1773 C CA . SER A 1 224 ? -14.582 -2.579 -13.081 1.00 62.03 224 SER A CA 1
ATOM 1774 C C . SER A 1 224 ? -13.999 -1.157 -12.986 1.00 62.03 224 SER A C 1
ATOM 1776 O O . SER A 1 224 ? -14.663 -0.242 -12.483 1.00 62.03 224 SER A O 1
ATOM 1778 N N . HIS A 1 225 ? -12.778 -0.926 -13.488 1.00 58.84 225 HIS A N 1
ATOM 1779 C CA . HIS A 1 225 ? -12.044 0.342 -13.356 1.00 58.84 225 HIS A CA 1
ATOM 1780 C C . HIS A 1 225 ? -11.596 0.981 -14.686 1.00 58.84 225 HIS A C 1
ATOM 1782 O O . HIS A 1 225 ? -10.687 1.817 -14.718 1.00 58.84 225 HIS A O 1
ATOM 1788 N N . GLY A 1 226 ? -12.284 0.660 -15.787 1.00 63.75 226 GLY A N 1
ATOM 1789 C CA . GLY A 1 226 ? -12.177 1.347 -17.081 1.00 63.75 226 GLY A CA 1
ATOM 1790 C C . GLY A 1 226 ? -11.025 0.879 -17.973 1.00 63.75 226 GLY A C 1
ATOM 1791 O O . GLY A 1 226 ? -11.248 0.652 -19.158 1.00 63.75 226 GLY A O 1
ATOM 1792 N N . ILE A 1 227 ? -9.816 0.698 -17.428 1.00 67.12 227 ILE A N 1
ATOM 1793 C CA . ILE A 1 227 ? -8.749 -0.046 -18.121 1.00 67.12 227 ILE A CA 1
ATOM 1794 C C . ILE A 1 227 ? -8.893 -1.514 -17.717 1.00 67.12 227 ILE A C 1
ATOM 1796 O O . ILE A 1 227 ? -8.888 -1.773 -16.516 1.00 67.12 227 ILE A O 1
ATOM 1800 N N . PRO A 1 228 ? -9.016 -2.447 -18.673 1.00 71.25 228 PRO A N 1
ATOM 1801 C CA . PRO A 1 228 ? -9.133 -3.854 -18.346 1.00 71.25 228 PRO A CA 1
ATOM 1802 C C . PRO A 1 228 ? -7.869 -4.378 -17.653 1.00 71.25 228 PRO A C 1
ATOM 1804 O O . PRO A 1 228 ? -6.734 -4.068 -18.042 1.00 71.25 228 PRO A O 1
ATOM 1807 N N . GLU A 1 229 ? -8.085 -5.165 -16.610 1.00 76.19 229 GLU A N 1
ATOM 1808 C CA . GLU A 1 229 ? -7.053 -5.763 -15.771 1.00 76.19 229 GLU A CA 1
ATOM 1809 C C . GLU A 1 229 ? -7.165 -7.288 -15.869 1.00 76.19 229 GLU A C 1
ATOM 1811 O O . GLU A 1 229 ? -8.258 -7.844 -15.825 1.00 76.19 229 GLU A O 1
ATOM 1816 N N . VAL A 1 230 ? -6.037 -7.966 -16.079 1.00 78.75 230 VAL A N 1
ATOM 1817 C CA . VAL A 1 230 ? -5.937 -9.424 -15.988 1.00 78.75 230 VAL A CA 1
ATOM 1818 C C . VAL A 1 230 ? -5.474 -9.751 -14.581 1.00 78.75 230 VAL A C 1
ATOM 1820 O O . VAL A 1 230 ? -4.446 -9.245 -14.129 1.00 78.75 230 VAL A O 1
ATOM 1823 N N . GLU A 1 231 ? -6.233 -10.579 -13.889 1.00 81.94 231 GLU A N 1
ATOM 1824 C CA . GLU A 1 231 ? -6.050 -10.871 -12.480 1.00 81.94 231 GLU A CA 1
ATOM 1825 C C . GLU A 1 231 ? -5.828 -12.369 -12.256 1.00 81.94 231 GLU A C 1
ATOM 1827 O O . GLU A 1 231 ? -6.318 -13.202 -13.020 1.00 81.94 231 GLU A O 1
ATOM 1832 N N . THR A 1 232 ? -5.079 -12.717 -11.210 1.00 80.50 232 THR A N 1
ATOM 1833 C CA . THR A 1 232 ? -4.909 -14.104 -10.759 1.00 80.50 232 THR A CA 1
ATOM 1834 C C . THR A 1 232 ? -4.713 -14.178 -9.246 1.00 80.50 232 THR A C 1
ATOM 1836 O O . THR A 1 232 ? -4.056 -13.322 -8.645 1.00 80.50 232 THR A O 1
ATOM 1839 N N . ASP A 1 233 ? -5.267 -15.218 -8.620 1.00 79.56 233 ASP A N 1
ATOM 1840 C CA . ASP A 1 233 ? -4.994 -15.605 -7.232 1.00 79.56 233 ASP A CA 1
ATOM 1841 C C . ASP A 1 233 ? -3.818 -16.600 -7.132 1.00 79.56 233 ASP A C 1
ATOM 1843 O O . ASP A 1 233 ? -3.391 -16.953 -6.028 1.00 79.56 233 ASP A O 1
ATOM 1847 N N . GLN A 1 234 ? -3.246 -17.010 -8.273 1.00 81.94 234 GLN A N 1
ATOM 1848 C CA . GLN A 1 234 ? -2.082 -17.887 -8.365 1.00 81.94 234 GLN A CA 1
ATOM 1849 C C . GLN A 1 234 ? -0.787 -17.070 -8.451 1.00 81.94 234 GLN A C 1
ATOM 1851 O O . GLN A 1 234 ? -0.356 -16.599 -9.501 1.00 81.94 234 GLN A O 1
ATOM 1856 N N . TRP A 1 235 ? -0.120 -16.916 -7.308 1.00 70.81 235 TRP A N 1
ATOM 1857 C CA . TRP A 1 235 ? 1.075 -16.069 -7.167 1.00 70.81 235 TRP A CA 1
ATOM 1858 C C . TRP A 1 235 ? 2.266 -16.494 -8.030 1.00 70.81 235 TRP A C 1
ATOM 1860 O O . TRP A 1 235 ? 3.054 -15.656 -8.475 1.00 70.81 235 TRP A O 1
ATOM 1870 N N . GLN A 1 236 ? 2.414 -17.798 -8.248 1.00 74.44 236 GLN A N 1
ATOM 1871 C CA . GLN A 1 236 ? 3.481 -18.358 -9.078 1.00 74.44 236 GLN A CA 1
ATOM 1872 C C . GLN A 1 236 ? 3.279 -17.961 -10.543 1.00 74.44 236 GLN A C 1
ATOM 1874 O O . GLN A 1 236 ? 4.223 -17.523 -11.204 1.00 74.44 236 GLN A O 1
ATOM 1879 N N . ASP A 1 237 ? 2.034 -18.001 -11.010 1.00 76.19 237 ASP A N 1
ATOM 1880 C CA . ASP A 1 237 ? 1.674 -17.584 -12.359 1.00 76.19 237 ASP A CA 1
ATOM 1881 C C . ASP A 1 237 ? 1.854 -16.074 -12.526 1.00 76.19 237 ASP A C 1
ATOM 1883 O O . ASP A 1 237 ? 2.432 -15.636 -13.519 1.00 76.19 237 ASP A O 1
ATOM 1887 N N . ALA A 1 238 ? 1.452 -15.275 -11.529 1.00 75.50 238 ALA A N 1
ATOM 1888 C CA . ALA A 1 238 ? 1.679 -13.828 -11.525 1.00 75.50 238 ALA A CA 1
ATOM 1889 C C . ALA A 1 238 ? 3.169 -13.469 -11.637 1.00 75.50 238 ALA A C 1
ATOM 1891 O O . ALA A 1 238 ? 3.538 -12.570 -12.391 1.00 75.50 238 ALA A O 1
ATOM 1892 N N . THR A 1 239 ? 4.027 -14.190 -10.912 1.00 71.00 239 THR A N 1
ATOM 1893 C CA . THR A 1 239 ? 5.486 -14.004 -10.969 1.00 71.00 239 THR A CA 1
ATOM 1894 C C . THR A 1 239 ? 6.030 -14.386 -12.343 1.00 71.00 239 THR A C 1
ATOM 1896 O O . THR A 1 239 ? 6.790 -13.626 -12.934 1.00 71.00 239 THR A O 1
ATOM 1899 N N . THR A 1 240 ? 5.580 -15.517 -12.889 1.00 72.25 240 THR A N 1
ATOM 1900 C CA . THR A 1 240 ? 5.986 -15.990 -14.219 1.00 72.25 240 THR A CA 1
ATOM 1901 C C . THR A 1 240 ? 5.579 -15.003 -15.314 1.00 72.25 240 THR A C 1
ATOM 1903 O O . THR A 1 240 ? 6.370 -14.715 -16.212 1.00 72.25 240 THR A O 1
ATOM 1906 N N . LEU A 1 241 ? 4.365 -14.442 -15.240 1.00 73.56 241 LEU A N 1
ATOM 1907 C CA . LEU A 1 241 ? 3.915 -13.421 -16.182 1.00 73.56 241 LEU A CA 1
ATOM 1908 C C . LEU A 1 241 ? 4.745 -12.137 -16.052 1.00 73.56 241 LEU A C 1
ATOM 1910 O O . LEU A 1 241 ? 5.147 -11.586 -17.074 1.00 73.56 241 LEU A O 1
ATOM 1914 N N . ASP A 1 242 ? 5.040 -11.678 -14.831 1.00 68.75 242 ASP A N 1
ATOM 1915 C CA . ASP A 1 242 ? 5.903 -10.509 -14.605 1.00 68.75 242 ASP A CA 1
ATOM 1916 C C . ASP A 1 242 ? 7.304 -10.721 -15.206 1.00 68.75 242 ASP A C 1
ATOM 1918 O O . ASP A 1 242 ? 7.804 -9.873 -15.946 1.00 68.75 242 ASP A O 1
ATOM 1922 N N . GLU A 1 243 ? 7.916 -11.885 -14.978 1.00 66.88 243 GLU A N 1
ATOM 1923 C CA . GLU A 1 243 ? 9.215 -12.251 -15.557 1.00 66.88 243 GLU A CA 1
ATOM 1924 C C . GLU A 1 243 ? 9.175 -12.339 -17.090 1.00 66.88 243 GLU A C 1
ATOM 1926 O O . GLU A 1 243 ? 10.085 -11.848 -17.770 1.00 66.88 243 GLU A O 1
ATOM 1931 N N . ALA A 1 244 ? 8.112 -12.915 -17.659 1.00 67.56 244 ALA A N 1
ATOM 1932 C CA . ALA A 1 244 ? 7.919 -12.992 -19.103 1.00 67.56 244 ALA A CA 1
ATOM 1933 C C . ALA A 1 244 ? 7.757 -11.597 -19.725 1.00 67.56 244 ALA A C 1
ATOM 1935 O O . ALA A 1 244 ? 8.411 -11.288 -20.724 1.00 67.56 244 ALA A O 1
ATOM 1936 N N . ILE A 1 245 ? 6.950 -10.727 -19.106 1.00 69.25 245 ILE A N 1
ATOM 1937 C CA . ILE A 1 245 ? 6.780 -9.329 -19.523 1.00 69.25 245 ILE A CA 1
ATOM 1938 C C . ILE A 1 245 ? 8.129 -8.605 -19.486 1.00 69.25 245 ILE A C 1
ATOM 1940 O O . ILE A 1 245 ? 8.499 -7.974 -20.477 1.00 69.25 245 ILE A O 1
ATOM 1944 N N . ARG A 1 246 ? 8.904 -8.737 -18.401 1.00 64.44 246 ARG A N 1
ATOM 1945 C CA . ARG A 1 246 ? 10.249 -8.140 -18.295 1.00 64.44 246 ARG A CA 1
ATOM 1946 C C . ARG A 1 246 ? 11.194 -8.647 -19.372 1.00 64.44 246 ARG A C 1
ATOM 1948 O O . ARG A 1 246 ? 11.922 -7.853 -19.965 1.00 64.44 246 ARG A O 1
ATOM 1955 N N . THR A 1 247 ? 11.172 -9.948 -19.644 1.00 65.62 247 THR A N 1
ATOM 1956 C CA . THR A 1 247 ? 12.014 -10.566 -20.674 1.00 65.62 247 THR A CA 1
ATOM 1957 C C . THR A 1 247 ? 11.686 -9.991 -22.049 1.00 65.62 247 THR A C 1
ATOM 1959 O O . THR A 1 247 ? 12.580 -9.518 -22.748 1.00 65.62 247 THR A O 1
ATOM 1962 N N . ILE A 1 248 ? 10.400 -9.935 -22.410 1.00 65.38 248 ILE A N 1
ATOM 1963 C CA . ILE A 1 248 ? 9.934 -9.344 -23.673 1.00 65.38 248 ILE A CA 1
ATOM 1964 C C . ILE A 1 248 ? 10.315 -7.861 -23.751 1.00 65.38 248 ILE A C 1
ATOM 1966 O O . ILE A 1 248 ? 10.833 -7.401 -24.769 1.00 65.38 248 ILE A O 1
ATOM 1970 N N . GLN A 1 249 ? 10.122 -7.105 -22.668 1.00 63.38 249 GLN A N 1
ATOM 1971 C CA . GLN A 1 249 ? 10.493 -5.692 -22.607 1.00 63.38 249 GLN A CA 1
ATOM 1972 C C . GLN A 1 249 ? 12.001 -5.490 -22.801 1.00 63.38 249 GLN A C 1
ATOM 1974 O O . GLN A 1 249 ? 12.396 -4.620 -23.578 1.00 63.38 249 GLN A O 1
ATOM 1979 N N . GLY A 1 250 ? 12.833 -6.326 -22.176 1.00 64.12 250 GLY A N 1
ATOM 1980 C CA . GLY A 1 250 ? 14.286 -6.343 -22.360 1.00 64.12 250 GLY A CA 1
ATOM 1981 C C . GLY A 1 250 ? 14.725 -6.723 -23.777 1.00 64.12 250 GLY A C 1
ATOM 1982 O O . GLY A 1 250 ? 15.792 -6.303 -24.215 1.00 64.12 250 GLY A O 1
ATOM 1983 N N . MET A 1 251 ? 13.886 -7.448 -24.523 1.00 64.12 251 MET A N 1
ATOM 1984 C CA . MET A 1 251 ? 14.102 -7.761 -25.938 1.00 64.12 251 MET A CA 1
ATOM 1985 C C . MET A 1 251 ? 13.637 -6.648 -26.891 1.00 64.12 251 MET A C 1
ATOM 1987 O O . MET A 1 251 ? 14.049 -6.638 -28.047 1.00 64.12 251 MET A O 1
ATOM 1991 N N . THR A 1 252 ? 12.821 -5.685 -26.450 1.00 61.78 252 THR A N 1
ATOM 1992 C CA . THR A 1 252 ? 12.313 -4.582 -27.302 1.00 61.78 252 THR A CA 1
ATOM 1993 C C . THR A 1 252 ? 13.414 -3.806 -28.045 1.00 61.78 252 THR A C 1
ATOM 1995 O O . THR A 1 252 ? 13.234 -3.542 -29.235 1.00 61.78 252 THR A O 1
ATOM 1998 N N . PRO A 1 253 ? 14.570 -3.477 -27.427 1.00 58.78 253 PRO A N 1
ATOM 1999 C CA . PRO A 1 253 ? 15.691 -2.866 -28.144 1.00 58.78 253 PRO A CA 1
ATOM 2000 C C . PRO A 1 253 ? 16.207 -3.762 -29.279 1.00 58.78 253 PRO A C 1
ATOM 2002 O O . PRO A 1 253 ? 16.389 -3.295 -30.399 1.00 58.78 253 PRO A O 1
ATOM 2005 N N . ILE A 1 254 ? 16.317 -5.071 -29.033 1.00 61.25 254 ILE A N 1
ATOM 2006 C CA . ILE A 1 254 ? 16.737 -6.065 -30.031 1.00 61.25 254 ILE A CA 1
ATOM 2007 C C . ILE A 1 254 ? 15.734 -6.104 -31.192 1.00 61.25 254 ILE A C 1
ATOM 2009 O O . ILE A 1 254 ? 16.127 -6.094 -32.357 1.00 61.25 254 ILE A O 1
ATOM 2013 N N . PHE A 1 255 ? 14.430 -6.070 -30.897 1.00 60.59 255 PHE A N 1
ATOM 2014 C CA . PHE A 1 255 ? 13.393 -6.009 -31.931 1.00 60.59 255 PHE A CA 1
ATOM 2015 C C . PHE A 1 255 ? 13.432 -4.708 -32.743 1.00 60.59 255 PHE A C 1
ATOM 2017 O O . PHE A 1 255 ? 13.115 -4.726 -33.931 1.00 60.59 255 PHE A O 1
ATOM 2024 N N . SER A 1 256 ? 13.844 -3.591 -32.138 1.00 65.75 256 SER A N 1
ATOM 2025 C CA . SER A 1 256 ? 14.013 -2.322 -32.855 1.00 65.75 256 SER A CA 1
ATOM 2026 C C . SER A 1 256 ? 15.250 -2.298 -33.762 1.00 65.75 256 SER A C 1
ATOM 2028 O O . SER A 1 256 ? 15.244 -1.611 -34.781 1.00 65.75 256 SER A O 1
ATOM 2030 N N . GLU A 1 257 ? 16.270 -3.097 -33.444 1.00 71.12 257 GLU A N 1
ATOM 2031 C CA . GLU A 1 257 ? 17.502 -3.238 -34.230 1.00 71.12 257 GLU A CA 1
ATOM 2032 C C . GLU A 1 257 ? 17.402 -4.324 -35.318 1.00 71.12 257 GLU A C 1
ATOM 2034 O O . GLU A 1 257 ? 18.152 -4.292 -36.296 1.00 71.12 257 GLU A O 1
ATOM 2039 N N . LEU A 1 258 ? 16.438 -5.249 -35.212 1.00 71.62 258 LEU A N 1
ATOM 2040 C CA . LEU A 1 258 ? 16.215 -6.332 -36.181 1.00 71.62 258 LEU A CA 1
ATOM 2041 C C . LEU A 1 258 ? 16.123 -5.871 -37.644 1.00 71.62 258 LEU A C 1
ATOM 2043 O O . LEU A 1 258 ? 16.739 -6.525 -38.488 1.00 71.62 258 LEU A O 1
ATOM 2047 N N . PRO A 1 259 ? 15.403 -4.788 -38.006 1.00 77.44 259 PRO A N 1
ATOM 2048 C CA . PRO A 1 259 ? 15.355 -4.330 -39.394 1.00 77.44 259 PRO A CA 1
ATOM 2049 C C . PRO A 1 259 ? 16.732 -3.920 -39.925 1.00 77.44 259 PRO A C 1
ATOM 2051 O O . PRO A 1 259 ? 17.053 -4.189 -41.083 1.00 77.44 259 PRO A O 1
ATOM 2054 N N . GLN A 1 260 ? 17.556 -3.305 -39.074 1.00 78.12 260 GLN A N 1
ATOM 2055 C CA . GLN A 1 260 ? 18.894 -2.861 -39.437 1.00 78.12 260 GLN A CA 1
ATOM 2056 C C . GLN A 1 260 ? 19.867 -4.039 -39.550 1.00 78.12 260 GLN A C 1
ATOM 2058 O O . GLN A 1 260 ? 20.524 -4.172 -40.579 1.00 78.12 260 GLN A O 1
ATOM 2063 N N . LEU A 1 261 ? 19.852 -4.962 -38.586 1.00 75.06 261 LEU A N 1
ATOM 2064 C CA . LEU A 1 261 ? 20.580 -6.235 -38.658 1.00 75.06 261 LEU A CA 1
ATOM 2065 C C . LEU A 1 261 ? 20.192 -7.053 -39.899 1.00 75.06 261 LEU A C 1
ATOM 2067 O O . LEU A 1 261 ? 21.048 -7.598 -40.589 1.00 75.06 261 LEU A O 1
ATOM 2071 N N . THR A 1 262 ? 18.901 -7.100 -40.237 1.00 82.19 262 THR A N 1
ATOM 2072 C CA . THR A 1 262 ? 18.411 -7.797 -41.438 1.00 82.19 262 THR A CA 1
ATOM 2073 C C . THR A 1 262 ? 18.933 -7.144 -42.719 1.00 82.19 262 THR A C 1
ATOM 2075 O O . THR A 1 262 ? 19.246 -7.844 -43.685 1.00 82.19 262 THR A O 1
ATOM 2078 N N . ARG A 1 263 ? 19.038 -5.808 -42.741 1.00 83.50 263 ARG A N 1
ATOM 2079 C CA . ARG A 1 263 ? 19.617 -5.067 -43.867 1.00 83.50 263 ARG A CA 1
ATOM 2080 C C . ARG A 1 263 ? 21.111 -5.358 -44.007 1.00 83.50 263 ARG A C 1
ATOM 2082 O O . ARG A 1 263 ? 21.540 -5.725 -45.093 1.00 83.50 263 ARG A O 1
ATOM 2089 N N . GLU A 1 264 ? 21.864 -5.272 -42.916 1.00 86.62 264 GLU A N 1
ATOM 2090 C CA . GLU A 1 264 ? 23.312 -5.523 -42.898 1.00 86.62 264 GLU A CA 1
ATOM 2091 C C . GLU A 1 264 ? 23.645 -6.967 -43.315 1.00 86.62 264 GLU A C 1
ATOM 2093 O O . GLU A 1 264 ? 24.538 -7.196 -44.128 1.00 86.62 264 GLU A O 1
ATOM 2098 N N . ILE A 1 265 ? 22.861 -7.955 -42.864 1.00 86.50 265 ILE A N 1
ATOM 2099 C CA . ILE A 1 265 ? 23.015 -9.355 -43.295 1.00 86.50 265 ILE A CA 1
ATOM 2100 C C . ILE A 1 265 ? 22.751 -9.518 -44.800 1.00 86.50 265 ILE A C 1
ATOM 2102 O O . ILE A 1 265 ? 23.461 -10.278 -45.463 1.00 86.50 265 ILE A O 1
ATOM 2106 N N . ARG A 1 266 ? 21.751 -8.822 -45.364 1.00 86.31 266 ARG A N 1
ATOM 2107 C CA . ARG A 1 266 ? 21.495 -8.850 -46.816 1.00 86.31 266 ARG A CA 1
ATOM 2108 C C . ARG A 1 266 ? 22.644 -8.243 -47.610 1.00 86.31 266 ARG A C 1
ATOM 2110 O O . ARG A 1 266 ? 23.048 -8.838 -48.602 1.00 86.31 266 ARG A O 1
ATOM 2117 N N . GLU A 1 267 ? 23.179 -7.112 -47.162 1.00 89.19 267 GLU A N 1
ATOM 2118 C CA . GLU A 1 267 ? 24.311 -6.445 -47.816 1.00 89.19 267 GLU A CA 1
ATOM 2119 C C . GLU A 1 267 ? 25.542 -7.364 -47.861 1.00 89.19 267 GLU A C 1
ATOM 2121 O O . GLU A 1 267 ? 26.106 -7.587 -48.933 1.00 89.19 267 GLU A O 1
ATOM 2126 N N . ILE A 1 268 ? 25.876 -8.008 -46.737 1.00 86.69 268 ILE A N 1
ATOM 2127 C CA . ILE A 1 268 ? 26.963 -8.997 -46.664 1.00 86.69 268 ILE A CA 1
ATOM 2128 C C . ILE A 1 268 ? 26.689 -10.195 -47.588 1.00 86.69 268 ILE A C 1
ATOM 2130 O O . ILE A 1 268 ? 27.587 -10.672 -48.284 1.00 86.69 268 ILE A O 1
ATOM 2134 N N . HIS A 1 269 ? 25.453 -10.704 -47.616 1.00 84.69 269 HIS A N 1
ATOM 2135 C CA . HIS A 1 269 ? 25.087 -11.826 -48.481 1.00 84.69 269 HIS A CA 1
ATOM 2136 C C . HIS A 1 269 ? 25.248 -11.488 -49.970 1.00 84.69 269 HIS A C 1
ATOM 2138 O O . HIS A 1 269 ? 25.781 -12.300 -50.732 1.00 84.69 269 HIS A O 1
ATOM 2144 N N . ASP A 1 270 ? 24.827 -10.292 -50.380 1.00 87.56 270 ASP A N 1
ATOM 2145 C CA . ASP A 1 270 ? 24.927 -9.828 -51.762 1.00 87.56 270 ASP A CA 1
ATOM 2146 C C . ASP A 1 270 ? 26.386 -9.603 -52.188 1.00 87.56 270 ASP A C 1
ATOM 2148 O O . ASP A 1 270 ? 26.760 -9.964 -53.308 1.00 87.56 270 ASP A O 1
ATOM 2152 N N . GLU A 1 271 ? 27.242 -9.083 -51.302 1.00 86.94 271 GLU A N 1
ATOM 2153 C CA . GLU A 1 271 ? 28.687 -8.978 -51.549 1.00 86.94 271 GLU A CA 1
ATOM 2154 C C . GLU A 1 271 ? 29.361 -10.348 -51.680 1.00 86.94 271 GLU A C 1
ATOM 2156 O O . GLU A 1 271 ? 30.087 -10.594 -52.647 1.00 86.94 271 GLU A O 1
ATOM 2161 N N . LEU A 1 272 ? 29.070 -11.287 -50.775 1.00 83.69 272 LEU A N 1
ATOM 2162 C CA . LEU A 1 272 ? 29.600 -12.653 -50.852 1.00 83.69 272 LEU A CA 1
ATOM 2163 C C . LEU A 1 272 ? 29.170 -13.366 -52.141 1.00 83.69 272 LEU A C 1
ATOM 2165 O O . LEU A 1 272 ? 29.933 -14.151 -52.713 1.00 83.69 272 LEU A O 1
ATOM 2169 N N . LYS A 1 273 ? 27.954 -13.093 -52.622 1.00 83.69 273 LYS A N 1
ATOM 2170 C CA . LYS A 1 273 ? 27.442 -13.641 -53.880 1.00 83.69 273 LYS A CA 1
ATOM 2171 C C . LYS A 1 273 ? 28.182 -13.074 -55.096 1.00 83.69 273 LYS A C 1
ATOM 2173 O O . LYS A 1 273 ? 28.475 -13.837 -56.016 1.00 83.69 273 LYS A O 1
ATOM 2178 N N . LYS A 1 274 ? 28.528 -11.781 -55.089 1.00 83.62 274 LYS A N 1
ATOM 2179 C CA . LYS A 1 274 ? 29.358 -11.151 -56.135 1.00 83.62 274 LYS A CA 1
ATOM 2180 C C . LYS A 1 274 ? 30.761 -11.758 -56.177 1.00 83.62 274 LYS A C 1
ATOM 2182 O O . LYS A 1 274 ? 31.182 -12.215 -57.234 1.00 83.62 274 LYS A O 1
ATOM 2187 N N . LEU A 1 275 ? 31.417 -11.892 -55.023 1.00 81.50 275 LEU A N 1
ATOM 2188 C CA . LEU A 1 275 ? 32.759 -12.486 -54.922 1.00 81.50 275 LEU A CA 1
ATOM 2189 C C . LEU A 1 275 ? 32.802 -13.948 -55.401 1.00 81.50 275 LEU A C 1
ATOM 2191 O O . LEU A 1 275 ? 33.746 -14.365 -56.077 1.00 81.50 275 LEU A O 1
ATOM 2195 N N . LYS A 1 276 ? 31.756 -14.736 -55.114 1.00 76.19 276 LYS A N 1
ATOM 2196 C CA . LYS A 1 276 ? 31.621 -16.104 -55.649 1.00 76.19 276 LYS A CA 1
ATOM 2197 C C . LYS A 1 276 ? 31.375 -16.148 -57.159 1.00 76.19 276 LYS A C 1
ATOM 2199 O O . LYS A 1 276 ? 31.836 -17.084 -57.803 1.00 76.19 276 LYS A O 1
ATOM 2204 N N . GLY A 1 277 ? 30.658 -15.174 -57.718 1.00 63.25 277 GLY A N 1
ATOM 2205 C CA . GLY A 1 277 ? 30.430 -15.065 -59.163 1.00 63.25 277 GLY A CA 1
ATOM 2206 C C . GLY A 1 277 ? 31.674 -14.635 -59.947 1.00 63.25 277 GLY A C 1
ATOM 2207 O O . GLY A 1 277 ? 31.828 -15.019 -61.103 1.00 63.25 277 GLY A O 1
ATOM 2208 N N . GLU A 1 278 ? 32.575 -13.883 -59.315 1.00 56.09 278 GLU A N 1
ATOM 2209 C CA . GLU A 1 278 ? 33.849 -13.444 -59.899 1.00 56.09 278 GLU A CA 1
ATOM 2210 C C . GLU A 1 278 ? 34.955 -14.506 -59.798 1.00 56.09 278 GLU A C 1
ATOM 2212 O O . GLU A 1 278 ? 35.826 -14.549 -60.656 1.00 56.09 278 GLU A O 1
ATOM 2217 N N . SER A 1 279 ? 34.880 -15.422 -58.826 1.00 53.03 279 SER A N 1
ATOM 2218 C CA . SER A 1 279 ? 35.838 -16.536 -58.670 1.00 53.03 279 SER A CA 1
ATOM 2219 C C . SER A 1 279 ? 35.599 -17.720 -59.629 1.00 53.03 279 SER A C 1
ATOM 2221 O O . SER A 1 279 ? 36.328 -18.708 -59.576 1.00 53.03 279 SER A O 1
ATOM 2223 N N . GLY A 1 280 ? 34.546 -17.663 -60.454 1.00 51.12 280 GLY A N 1
ATOM 2224 C CA . GLY A 1 280 ? 34.161 -18.705 -61.417 1.00 51.12 280 GLY A CA 1
ATOM 2225 C C . GLY A 1 280 ? 34.420 -18.354 -62.887 1.00 51.12 280 GLY A C 1
ATOM 2226 O O . GLY A 1 280 ? 33.920 -19.058 -63.765 1.00 51.12 280 GLY A O 1
ATOM 2227 N N . LYS A 1 281 ? 35.146 -17.264 -63.157 1.00 45.28 281 LYS A N 1
ATOM 2228 C CA . LYS A 1 281 ? 35.685 -16.900 -64.475 1.00 45.28 281 LYS A CA 1
ATOM 2229 C C . LYS A 1 281 ? 37.203 -16.990 -64.446 1.00 45.28 281 LYS A C 1
ATOM 2231 O O . LYS A 1 281 ? 37.760 -17.341 -65.507 1.00 45.28 281 LYS A O 1
#

Organism: Methanolacinia petrolearia (strain DSM 11571 / OCM 486 / SEBR 4847) (NCBI:txid679926)

pLDDT: mean 79.6, std 12.71, range [30.3, 96.75]

Sequence (281 aa):
MDLNLTDTQKRIASLAAREDLTQAQIARRVGCNKSTVSRTIAKLIKFGLLQPSPKTGYTCRWYKGSPDLRTGRDLVVSRPHNYQLKYQILHTDGDLSLDPVSVGYYKPWKPRGDVRYKFLWGCDSPGSANITIDVHPHTIIAYPDGKQELSAPSLEILNTRVLLETHEAVTSWVRAQFWQGCKIEINKPEVCGELITRPHVAFRGSSGLIDQGVTLPGWWTDHSHGIPEVETDQWQDATTLDEAIRTIQGMTPIFSELPQLTREIREIHDELKKLKGESGK

InterPro domains:
  IPR000835 MarR-type HTH domain [PF12802] (4-55)
  IPR011991 ArsR-like helix-turn-helix domain [cd00090] (7-51)
  IPR036388 Winged helix-like DNA-binding domain superfamily [G3DSA:1.10.10.10] (1-57)
  IPR036390 Winged helix DNA-binding domain superfamily [SSF46785] (3-53)

Radius of gyration: 25.51 Å; chains: 1; bounding box: 64×46×91 Å

Secondary structure (DSSP, 8-state):
------HHHHHHHHHHHHS-EEHHHHHHHHT--HHHHHHHHHHHHHTTSEEE-S---SS--EEEE-HHHHTTPPPEEEEEES--EEEEEEEEESPPP--TTTS-EEEEE-SSSS-EEEEEE--SSTTPPPEEEEE-SSEEEEEE-TT--EEESSHHHHHHHHHHHHHHHHHHHHHHHHHTT-EEEES-TTSPPEE-S--EEEEE--HHHHTT----TTEEEE-TTSS-EEEES-HHHHHHHHHHHHHHHHHHHHHHHHHHHHHHHHHHHHHHHHHHHHTT-